Protein AF-A0A8J8DL47-F1 (afdb_monomer_lite)

Sequence (319 aa):
MEIFSRHFPIIGLEGQKKLMKSKVAVVGAGALGSWEVYFLKKVGVGEIIVVDRDFVDYNDLPRTIYDEEDVEKPKVEVLKEKFGVKGYFEDLNPSTVSLLDEADLIIDGTDNIYTRQVINDYCVKNGKPWIYVGVLSTYGNIMPIIPGKTACFRCLMPKLPSKPMPTCAVAGIMSYVPPLAASLAVALAVKILLGEEVKSEMIFFDTKTLDFEKIEIPRRDDCEACVRHNFTFLEKQMRIERMCDGSIQVTPPEKMSVNLDELAKRLEALGKEYLKTSQFIQFEDDYAEILIFKSGRMVVRGAEDEKEAKNFFARYLGG

Secondary structure (DSSP, 8-state):
-GGGTTTHHHHHHHHHHHHTT-EEEEE--SHHHHHHHHHHHHHT-SEEEEEE--BPPGGGGGGSS--GGGTTSBHHHHHHHHH--EEEES--STTTGGGGTT-SEEEE----HHHHHHHHHHHHHHT--EEEEEEEBTEEEEEEE-TTTS--HHHH-SS--SSPPPPHHHH-B-TTHHHHHHHHHHHHHHHHHHT----SEEEEEETTTTEEEEEE-PPPTT-TTTTT---GGGS---EEEE-TTS-EEEE-SS-----HHHHHHHHHHTT--EEE-SSEEEEEETTEEEEEETTS-EEEES--SHHHHHHHHHHHH--

Structure (mmCIF, N/CA/C/O backbone):
data_AF-A0A8J8DL47-F1
#
_entry.id   AF-A0A8J8DL47-F1
#
loop_
_atom_site.group_PDB
_atom_site.id
_atom_site.type_symbol
_atom_site.label_atom_id
_atom_site.label_alt_id
_atom_site.label_comp_id
_atom_site.label_asym_id
_atom_site.label_entity_id
_atom_site.label_seq_id
_atom_site.pdbx_PDB_ins_code
_atom_site.Cartn_x
_atom_site.Cartn_y
_atom_site.Cartn_z
_atom_si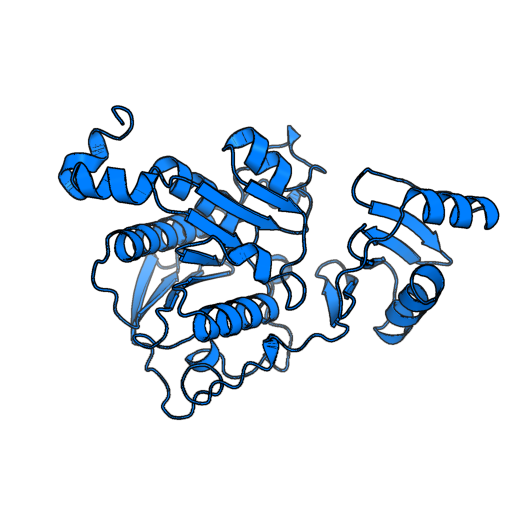te.occupancy
_atom_site.B_iso_or_equiv
_atom_site.auth_seq_id
_atom_site.auth_comp_id
_atom_site.auth_asym_id
_atom_site.auth_atom_id
_atom_site.pdbx_PDB_model_num
ATOM 1 N N . MET A 1 1 ? 7.121 -4.928 25.618 1.00 83.06 1 MET A N 1
ATOM 2 C CA . MET A 1 1 ? 5.895 -4.531 26.347 1.00 83.06 1 MET A CA 1
ATOM 3 C C . MET A 1 1 ? 6.098 -3.218 27.096 1.00 83.06 1 MET A C 1
ATOM 5 O O . MET A 1 1 ? 5.306 -2.314 26.895 1.00 83.06 1 MET A O 1
ATOM 9 N N . GLU A 1 2 ? 7.167 -3.064 27.887 1.00 88.06 2 GLU A N 1
ATOM 10 C CA . GLU A 1 2 ? 7.461 -1.831 28.650 1.00 88.06 2 GLU A CA 1
ATOM 11 C C . GLU A 1 2 ? 7.554 -0.554 27.792 1.00 88.06 2 GLU A C 1
ATOM 13 O O . GLU A 1 2 ? 7.049 0.497 28.190 1.00 88.06 2 GLU A O 1
ATOM 18 N N . ILE A 1 3 ? 8.082 -0.672 26.567 1.00 93.94 3 ILE A N 1
ATOM 19 C CA . ILE A 1 3 ? 8.144 0.422 25.581 1.00 93.94 3 ILE A CA 1
ATOM 20 C C . ILE A 1 3 ? 6.771 1.026 25.228 1.00 93.94 3 ILE A C 1
ATOM 22 O O . ILE A 1 3 ? 6.711 2.157 24.762 1.00 93.94 3 ILE A O 1
ATOM 26 N N . PHE A 1 4 ? 5.672 0.303 25.477 1.00 96.75 4 PHE A N 1
ATOM 27 C CA . PHE A 1 4 ? 4.296 0.742 25.217 1.00 96.75 4 PHE A CA 1
ATOM 28 C C . PHE A 1 4 ? 3.540 1.135 26.493 1.00 96.75 4 PHE A C 1
ATOM 30 O O . PHE A 1 4 ? 2.322 1.287 26.471 1.00 96.75 4 PHE A O 1
ATOM 37 N N . SER A 1 5 ? 4.237 1.325 27.619 1.00 95.81 5 SER A N 1
ATOM 38 C CA . SER A 1 5 ? 3.615 1.662 28.911 1.00 95.81 5 SER A CA 1
ATOM 39 C C . SER A 1 5 ? 2.705 2.894 28.864 1.00 95.81 5 SER A C 1
ATOM 41 O O . SER A 1 5 ? 1.719 2.963 29.596 1.00 95.81 5 SER A O 1
ATOM 43 N N . ARG A 1 6 ? 2.982 3.841 27.960 1.00 96.88 6 ARG A N 1
ATOM 44 C CA . ARG A 1 6 ? 2.160 5.040 27.739 1.00 96.88 6 ARG A CA 1
ATOM 45 C C . ARG A 1 6 ? 0.864 4.782 26.964 1.00 96.88 6 ARG A C 1
ATOM 47 O O . ARG A 1 6 ? -0.025 5.621 27.020 1.00 96.88 6 ARG A O 1
ATOM 54 N N . HIS A 1 7 ? 0.720 3.636 26.300 1.00 96.62 7 HIS A N 1
ATOM 55 C CA . HIS A 1 7 ? -0.520 3.250 25.620 1.00 96.62 7 HIS A CA 1
ATOM 56 C C . HIS A 1 7 ? -1.517 2.580 26.575 1.00 96.62 7 HIS A C 1
ATOM 58 O O . HIS A 1 7 ? -2.724 2.646 26.349 1.00 96.62 7 HIS A O 1
ATOM 64 N N . PHE A 1 8 ? -1.042 1.948 27.657 1.00 95.62 8 PHE A N 1
ATOM 65 C CA . PHE A 1 8 ? -1.893 1.152 28.553 1.00 95.62 8 PHE A CA 1
ATOM 66 C C . PHE A 1 8 ? -3.062 1.926 29.178 1.00 95.62 8 PHE A C 1
ATOM 68 O O . PHE A 1 8 ? -4.137 1.339 29.269 1.00 95.62 8 PHE A O 1
ATOM 75 N N . PRO A 1 9 ? -2.934 3.212 29.564 1.00 97.56 9 PRO A N 1
ATOM 76 C CA . PRO A 1 9 ? -4.082 3.975 30.058 1.00 97.56 9 PRO A CA 1
ATOM 77 C C . PRO A 1 9 ? -5.192 4.190 29.018 1.00 97.56 9 PRO A C 1
ATOM 79 O O . PRO A 1 9 ? -6.306 4.528 29.397 1.00 97.56 9 PRO A O 1
ATOM 82 N N . ILE A 1 10 ? -4.888 4.022 27.726 1.00 96.50 10 ILE A N 1
ATOM 83 C CA . ILE A 1 10 ? -5.801 4.293 26.609 1.00 96.50 10 ILE A CA 1
ATOM 84 C C . ILE A 1 10 ? -6.439 2.989 26.117 1.00 96.50 10 ILE A C 1
ATOM 86 O O . ILE A 1 10 ? -7.658 2.883 26.063 1.00 96.50 10 ILE A O 1
ATOM 90 N N . ILE A 1 11 ? -5.617 1.988 25.784 1.00 96.62 11 ILE A N 1
ATOM 91 C CA . ILE A 1 11 ? -6.073 0.731 25.155 1.00 96.62 11 ILE A CA 1
ATOM 92 C C . ILE A 1 11 ? -5.983 -0.488 26.085 1.00 96.62 11 ILE A C 1
ATOM 94 O O . ILE A 1 11 ? -6.328 -1.605 25.702 1.00 96.62 11 ILE A O 1
ATOM 98 N N . GLY A 1 12 ? -5.496 -0.300 27.313 1.00 96.94 12 GLY A N 1
ATOM 99 C CA . GLY A 1 12 ? -5.243 -1.385 28.255 1.00 96.94 12 GLY A CA 1
ATOM 100 C C . GLY A 1 12 ? -4.063 -2.279 27.860 1.00 96.94 12 GLY A C 1
ATOM 101 O O . GLY A 1 12 ? -3.552 -2.260 26.737 1.00 96.94 12 GLY A O 1
ATOM 102 N N . LEU A 1 13 ? -3.630 -3.117 28.804 1.00 97.00 13 LEU A N 1
ATOM 103 C CA . LEU A 1 13 ? -2.590 -4.118 28.546 1.00 97.00 13 LEU A CA 1
ATOM 104 C C . LEU A 1 13 ? -3.051 -5.155 27.508 1.00 97.00 13 LEU A C 1
ATOM 106 O O . LEU A 1 13 ? -2.279 -5.543 26.633 1.00 97.00 13 LEU A O 1
ATOM 110 N N . GLU A 1 14 ? -4.309 -5.593 27.594 1.00 97.44 14 GLU A N 1
ATOM 111 C CA . GLU A 1 14 ? -4.870 -6.577 26.663 1.00 97.44 14 GLU A CA 1
ATOM 112 C C . GLU A 1 14 ? -5.027 -6.012 25.248 1.00 97.44 14 GLU A C 1
ATOM 114 O O . GLU A 1 14 ? -4.726 -6.718 24.285 1.00 97.44 14 GLU A O 1
ATOM 119 N N . GLY A 1 15 ? -5.390 -4.731 25.099 1.00 98.06 15 GLY A N 1
ATOM 120 C CA . GLY A 1 15 ? -5.421 -4.084 23.788 1.00 98.06 15 GLY A CA 1
ATOM 121 C C . GLY A 1 15 ? -4.036 -4.029 23.151 1.00 98.06 15 GLY A C 1
ATOM 122 O O . GLY A 1 15 ? -3.874 -4.439 22.003 1.00 98.06 15 GLY A O 1
ATOM 123 N N . GLN A 1 16 ? -3.001 -3.652 23.910 1.00 98.38 16 GLN A N 1
ATOM 124 C CA . GLN A 1 16 ? -1.632 -3.672 23.385 1.00 98.38 16 GLN A CA 1
ATOM 125 C C . GLN A 1 16 ? -1.173 -5.090 23.006 1.00 98.38 16 GLN A C 1
ATOM 127 O O . GLN A 1 16 ? -0.544 -5.272 21.962 1.00 98.38 16 GLN A O 1
ATOM 132 N N . LYS A 1 17 ? -1.500 -6.111 23.813 1.00 98.12 17 LYS A N 1
ATOM 133 C CA . LYS A 1 17 ? -1.218 -7.516 23.468 1.00 98.12 17 LYS A CA 1
ATOM 134 C C . LYS A 1 17 ? -1.933 -7.946 22.189 1.00 98.12 17 LYS A C 1
ATOM 136 O O . LYS A 1 17 ? -1.363 -8.731 21.435 1.00 98.12 17 LYS A O 1
ATOM 141 N N . LYS A 1 18 ? -3.157 -7.464 21.953 1.00 98.50 18 LYS A N 1
ATOM 142 C CA . LYS A 1 18 ? -3.910 -7.737 20.725 1.00 98.50 18 LYS A CA 1
ATOM 143 C C . LYS A 1 18 ? -3.201 -7.133 19.514 1.00 98.50 18 LYS A C 1
ATOM 145 O O . LYS A 1 18 ? -2.909 -7.879 18.590 1.00 98.50 18 LYS A O 1
ATOM 150 N N . LEU A 1 19 ? -2.812 -5.854 19.576 1.00 98.50 19 LEU A N 1
ATOM 151 C CA . LEU A 1 19 ? -2.049 -5.193 18.505 1.00 98.50 19 LEU A CA 1
ATOM 152 C C . LEU A 1 19 ? -0.742 -5.932 18.187 1.00 98.50 19 LEU A C 1
ATOM 154 O O . LEU A 1 19 ? -0.450 -6.203 17.026 1.00 98.50 19 LEU A O 1
ATOM 158 N N . MET A 1 20 ? 0.002 -6.346 19.216 1.00 98.31 20 MET A N 1
ATOM 159 C CA . MET A 1 20 ? 1.255 -7.095 19.051 1.00 98.31 20 MET A CA 1
ATOM 160 C C . MET A 1 20 ? 1.081 -8.492 18.441 1.00 98.31 20 MET A C 1
ATOM 162 O O . MET A 1 20 ? 2.072 -9.106 18.055 1.00 98.31 20 MET A O 1
ATOM 166 N N . LYS A 1 21 ? -0.146 -9.019 18.382 1.00 98.50 21 LYS A N 1
ATOM 167 C CA . LYS A 1 21 ? -0.473 -10.279 17.700 1.00 98.50 21 LYS A CA 1
ATOM 168 C C . LYS A 1 21 ? -1.067 -10.062 16.309 1.00 98.50 21 LYS A C 1
ATOM 170 O O . LYS A 1 21 ? -1.172 -11.028 15.563 1.00 98.50 21 LYS A O 1
ATOM 175 N N . SER A 1 22 ? -1.467 -8.835 15.984 1.00 98.69 22 SER A N 1
ATOM 176 C CA . SER A 1 22 ? -2.092 -8.504 14.710 1.00 98.69 22 SER A CA 1
ATOM 177 C C . SER A 1 22 ? -1.079 -8.416 13.572 1.00 98.69 22 SER A C 1
ATOM 179 O O . SER A 1 22 ? 0.071 -8.007 13.768 1.00 98.69 22 SER A O 1
ATOM 181 N N . LYS A 1 23 ? -1.553 -8.749 12.373 1.00 98.88 23 LYS A N 1
ATOM 182 C CA . LYS A 1 23 ? -0.843 -8.629 11.102 1.00 98.88 23 LYS A CA 1
ATOM 183 C C . LYS A 1 23 ? -1.523 -7.573 10.234 1.00 98.88 23 LYS A C 1
ATOM 185 O O . LYS A 1 23 ? -2.708 -7.699 9.932 1.00 98.88 23 LYS A O 1
ATOM 190 N N . VAL A 1 24 ? -0.796 -6.542 9.815 1.00 98.94 24 VAL A N 1
ATOM 191 C CA . VAL A 1 24 ? -1.338 -5.476 8.955 1.00 98.94 24 VAL A CA 1
ATOM 192 C C . VAL A 1 24 ? -0.569 -5.433 7.646 1.00 98.94 24 VAL A C 1
ATOM 194 O O . VAL A 1 24 ? 0.658 -5.374 7.661 1.00 98.94 24 VAL A O 1
ATOM 197 N N . ALA A 1 25 ? -1.275 -5.449 6.517 1.00 98.94 25 ALA A N 1
ATOM 198 C CA . ALA A 1 25 ? -0.662 -5.211 5.217 1.00 98.94 25 ALA A CA 1
ATOM 199 C C . ALA A 1 25 ? -0.800 -3.744 4.808 1.00 98.94 25 ALA A C 1
ATOM 201 O O . ALA A 1 25 ? -1.878 -3.172 4.915 1.00 98.94 25 ALA A O 1
ATOM 202 N N . VAL A 1 26 ? 0.281 -3.166 4.299 1.00 98.88 26 VAL A N 1
ATOM 203 C CA . VAL A 1 26 ? 0.337 -1.840 3.687 1.00 98.88 26 VAL A CA 1
ATOM 204 C C . VAL A 1 26 ? 0.649 -2.031 2.204 1.00 98.88 26 VAL A C 1
ATOM 206 O O . VAL A 1 26 ? 1.653 -2.655 1.848 1.00 98.88 26 VAL A O 1
ATOM 209 N N . VAL A 1 27 ? -0.239 -1.550 1.335 1.00 98.75 27 VAL A N 1
ATOM 210 C CA . VAL A 1 27 ? -0.084 -1.674 -0.121 1.00 98.75 27 VAL A CA 1
ATOM 211 C C . VAL A 1 27 ? 0.383 -0.346 -0.687 1.00 98.75 27 VAL A C 1
ATOM 213 O O . VAL A 1 27 ? -0.392 0.599 -0.733 1.00 98.75 27 VAL A O 1
ATOM 216 N N . GLY A 1 28 ? 1.616 -0.297 -1.171 1.00 98.06 28 GLY A N 1
ATOM 217 C CA . GLY A 1 28 ? 2.316 0.931 -1.519 1.00 98.06 28 GLY A CA 1
ATOM 218 C C . GLY A 1 28 ? 3.195 1.407 -0.363 1.00 98.06 28 GLY A C 1
ATOM 219 O O . GLY A 1 28 ? 2.800 1.371 0.794 1.00 98.06 28 GLY A O 1
ATOM 220 N N . ALA A 1 29 ? 4.402 1.852 -0.678 1.00 97.69 29 ALA A N 1
ATOM 221 C CA . ALA A 1 29 ? 5.438 2.313 0.242 1.00 97.69 29 ALA A CA 1
ATOM 222 C C . ALA A 1 29 ? 5.936 3.718 -0.140 1.00 97.69 29 ALA A C 1
ATOM 224 O O . ALA A 1 29 ? 7.027 4.132 0.233 1.00 97.69 29 ALA A O 1
ATOM 225 N N . GLY A 1 30 ? 5.137 4.470 -0.900 1.00 95.38 30 GLY A N 1
ATOM 226 C CA . GLY A 1 30 ? 5.392 5.878 -1.184 1.00 95.38 30 GLY A CA 1
ATOM 227 C C . GLY A 1 30 ? 5.106 6.781 0.021 1.00 95.38 30 GLY A C 1
ATOM 228 O O . GLY A 1 30 ? 5.177 6.373 1.181 1.00 95.38 30 GLY A O 1
ATOM 229 N N . ALA A 1 31 ? 4.738 8.033 -0.260 1.00 95.31 31 ALA A N 1
ATOM 230 C CA . ALA A 1 31 ? 4.492 9.046 0.767 1.00 95.31 31 ALA A CA 1
ATOM 231 C C . ALA A 1 31 ? 3.533 8.574 1.875 1.00 95.31 31 ALA A C 1
ATOM 233 O O . ALA A 1 31 ? 3.865 8.705 3.044 1.00 95.31 31 ALA A O 1
ATOM 234 N N . LEU A 1 32 ? 2.390 7.968 1.536 1.00 96.56 32 LEU A N 1
ATOM 235 C CA . LEU A 1 32 ? 1.457 7.431 2.535 1.00 96.56 32 LEU A CA 1
ATOM 236 C C . LEU A 1 32 ? 2.016 6.198 3.250 1.00 96.56 32 LEU A C 1
ATOM 238 O O . LEU A 1 32 ? 2.263 6.238 4.455 1.00 96.56 32 LEU A O 1
ATOM 242 N N . GLY A 1 33 ? 2.257 5.125 2.496 1.00 98.19 33 GLY A N 1
ATOM 243 C CA . GLY A 1 33 ? 2.584 3.821 3.068 1.00 98.19 33 GLY A CA 1
ATOM 244 C C . GLY A 1 33 ? 3.837 3.812 3.942 1.00 98.19 33 GLY A C 1
ATOM 245 O O . GLY A 1 33 ? 3.877 3.137 4.968 1.00 98.19 33 GLY A O 1
ATOM 246 N N . SER A 1 34 ? 4.845 4.620 3.601 1.00 98.38 34 SER A N 1
ATOM 247 C CA . SER A 1 34 ? 6.067 4.744 4.403 1.00 98.38 34 SER A CA 1
ATOM 248 C C . SER A 1 34 ? 5.784 5.296 5.818 1.00 98.38 34 SER A C 1
ATOM 250 O O . SER A 1 34 ? 6.301 4.774 6.812 1.00 98.38 34 SER A O 1
ATOM 252 N N . TRP A 1 35 ? 4.873 6.272 5.938 1.00 98.69 35 TRP A N 1
ATOM 253 C CA . TRP A 1 35 ? 4.422 6.823 7.220 1.00 98.69 35 TRP A CA 1
ATOM 254 C C . TRP A 1 35 ? 3.450 5.889 7.947 1.00 98.69 35 TRP A C 1
ATOM 256 O O . TRP A 1 35 ? 3.498 5.789 9.173 1.00 98.69 35 TRP A O 1
ATOM 266 N N . GLU A 1 36 ? 2.603 5.158 7.223 1.00 98.88 36 GLU A N 1
ATOM 267 C CA . GLU A 1 36 ? 1.729 4.133 7.809 1.00 98.88 36 GLU A CA 1
ATOM 268 C C . GLU A 1 36 ? 2.551 3.032 8.477 1.00 98.88 36 GLU A C 1
ATOM 270 O O . GLU A 1 36 ? 2.313 2.711 9.640 1.00 98.88 36 GLU A O 1
ATOM 275 N N . VAL A 1 37 ? 3.581 2.519 7.799 1.00 98.88 37 VAL A N 1
ATOM 276 C CA . VAL A 1 37 ? 4.522 1.538 8.361 1.00 98.88 37 VAL A CA 1
ATOM 277 C C . VAL A 1 37 ? 5.193 2.082 9.619 1.00 98.88 37 VAL A C 1
ATOM 279 O O . VAL A 1 37 ? 5.234 1.389 10.641 1.00 98.88 37 VAL A O 1
ATOM 282 N N . TYR A 1 38 ? 5.667 3.332 9.578 1.00 98.75 38 TYR A N 1
ATOM 283 C CA . TYR A 1 38 ? 6.239 3.994 10.747 1.00 98.75 38 TYR A CA 1
ATOM 284 C C . TYR A 1 38 ? 5.253 3.993 11.925 1.00 98.75 38 TYR A C 1
ATOM 286 O O . TYR A 1 38 ? 5.582 3.498 13.008 1.00 98.75 38 TYR A O 1
ATOM 294 N N . PHE A 1 39 ? 4.028 4.489 11.734 1.00 98.81 39 PHE A N 1
ATOM 295 C CA . PHE A 1 39 ? 3.040 4.594 12.810 1.00 98.81 39 PHE A CA 1
ATOM 296 C C . PHE A 1 39 ? 2.546 3.228 13.307 1.00 98.81 39 PHE A C 1
ATOM 298 O O . PHE A 1 39 ? 2.433 3.038 14.520 1.00 98.81 39 PHE A O 1
ATOM 305 N N . LEU A 1 40 ? 2.335 2.249 12.420 1.00 98.88 40 LEU A N 1
ATOM 306 C CA . LEU A 1 40 ? 1.995 0.869 12.793 1.00 98.88 40 LEU A CA 1
ATOM 307 C C . LEU A 1 40 ? 3.086 0.252 13.676 1.00 98.88 40 LEU A C 1
ATOM 309 O O . LEU A 1 40 ? 2.790 -0.385 14.692 1.00 98.88 40 LEU A O 1
ATOM 313 N N . LYS A 1 41 ? 4.362 0.494 13.346 1.00 98.31 41 LYS A N 1
ATOM 314 C CA . LYS A 1 41 ? 5.478 0.040 14.178 1.00 98.31 41 LYS A CA 1
ATOM 315 C C . LYS A 1 41 ? 5.470 0.728 15.542 1.00 98.31 41 LYS A C 1
ATOM 317 O O . LYS A 1 41 ? 5.668 0.060 16.557 1.00 98.31 41 LYS A O 1
ATOM 322 N N . LYS A 1 42 ? 5.229 2.044 15.585 1.00 97.94 42 LYS A N 1
ATOM 323 C CA . LYS A 1 42 ? 5.194 2.819 16.839 1.00 97.94 42 LYS A CA 1
ATOM 324 C C . LYS A 1 42 ? 4.023 2.446 17.743 1.00 97.94 42 LYS A C 1
ATOM 326 O O . LYS A 1 42 ? 4.203 2.454 18.957 1.00 97.94 42 LYS A O 1
ATOM 331 N N . VAL A 1 43 ? 2.872 2.060 17.190 1.00 97.88 43 VAL A N 1
ATOM 332 C CA . VAL A 1 43 ? 1.723 1.597 17.989 1.00 97.88 43 VAL A CA 1
ATOM 333 C C . VAL A 1 43 ? 1.843 0.129 18.425 1.00 97.88 43 VAL A C 1
ATOM 335 O O . VAL A 1 43 ? 1.085 -0.338 19.274 1.00 97.88 43 VAL A O 1
ATOM 338 N N . GLY A 1 44 ? 2.841 -0.591 17.907 1.00 98.06 44 GLY A N 1
ATOM 339 C CA . GLY A 1 44 ? 3.183 -1.942 18.342 1.00 98.06 44 GLY A CA 1
ATOM 340 C C . GLY A 1 44 ? 2.392 -3.043 17.648 1.00 98.06 44 GLY A C 1
ATOM 341 O O . GLY A 1 44 ? 2.072 -4.039 18.294 1.00 98.06 44 GLY A O 1
ATOM 342 N N . VAL A 1 45 ? 2.084 -2.873 16.358 1.00 98.69 45 VAL A N 1
ATOM 343 C CA . VAL A 1 45 ? 1.586 -3.969 15.512 1.00 98.69 45 VAL A CA 1
ATOM 344 C C . VAL A 1 45 ? 2.639 -5.077 15.414 1.00 98.69 45 VAL A C 1
ATOM 346 O O . VAL A 1 45 ? 3.833 -4.793 15.298 1.00 98.69 45 VAL A O 1
ATOM 349 N N . GLY A 1 46 ? 2.195 -6.333 15.501 1.00 98.38 46 GLY A N 1
ATOM 350 C CA . GLY A 1 46 ? 3.062 -7.512 15.555 1.00 98.38 46 GLY A CA 1
ATOM 351 C C . GLY A 1 46 ? 3.847 -7.758 14.271 1.00 98.38 46 GLY A C 1
ATOM 352 O O . GLY A 1 46 ? 5.077 -7.802 14.294 1.00 98.38 46 GLY A O 1
ATOM 353 N N . GLU A 1 47 ? 3.136 -7.893 13.154 1.00 98.75 47 GLU A N 1
ATOM 354 C CA . GLU A 1 47 ? 3.727 -8.091 11.830 1.00 98.75 47 GLU A CA 1
ATOM 355 C C . GLU A 1 47 ? 3.163 -7.066 10.849 1.00 98.75 47 GLU A C 1
ATOM 357 O O . GLU A 1 47 ? 1.955 -6.835 10.790 1.00 98.75 47 GLU A O 1
ATOM 362 N N . ILE A 1 48 ? 4.051 -6.450 10.074 1.00 98.88 48 ILE A N 1
ATOM 363 C CA . ILE A 1 48 ? 3.682 -5.514 9.016 1.00 98.88 48 ILE A CA 1
ATOM 364 C C . ILE A 1 48 ? 4.142 -6.127 7.700 1.00 98.88 48 ILE A C 1
ATOM 366 O O . ILE A 1 48 ? 5.320 -6.458 7.550 1.00 98.88 48 ILE A O 1
ATOM 370 N N . ILE A 1 49 ? 3.210 -6.297 6.772 1.00 98.88 49 ILE A N 1
ATOM 371 C CA . ILE A 1 49 ? 3.459 -6.774 5.414 1.00 98.88 49 ILE A CA 1
ATOM 372 C C . ILE A 1 49 ? 3.461 -5.550 4.505 1.00 98.88 49 ILE A C 1
ATOM 374 O O . ILE A 1 49 ? 2.542 -4.744 4.583 1.00 98.88 49 ILE A O 1
ATOM 378 N N . VAL A 1 50 ? 4.467 -5.396 3.651 1.00 98.81 50 VAL A N 1
ATOM 379 C CA . VAL A 1 50 ? 4.541 -4.268 2.714 1.00 98.81 50 VAL A CA 1
ATOM 380 C C . VAL A 1 50 ? 4.669 -4.802 1.301 1.00 98.81 50 VAL A C 1
ATOM 382 O O . VAL A 1 50 ? 5.562 -5.602 1.030 1.00 98.81 50 VAL A O 1
ATOM 385 N N . VAL A 1 51 ? 3.789 -4.359 0.406 1.00 98.62 51 VAL A N 1
ATOM 386 C CA . VAL A 1 51 ? 3.848 -4.686 -1.024 1.00 98.62 51 VAL A CA 1
ATOM 387 C C . VAL A 1 51 ? 4.063 -3.394 -1.793 1.00 98.62 51 VAL A C 1
ATOM 389 O O . VAL A 1 51 ? 3.193 -2.529 -1.778 1.00 98.62 51 VAL A O 1
ATOM 392 N N . ASP A 1 52 ? 5.212 -3.251 -2.443 1.00 98.12 52 ASP A N 1
ATOM 393 C CA . ASP A 1 52 ? 5.514 -2.098 -3.291 1.00 98.12 52 ASP A CA 1
ATOM 394 C C . ASP A 1 52 ? 6.483 -2.505 -4.405 1.00 98.12 52 ASP A C 1
ATOM 396 O O . ASP A 1 52 ? 7.291 -3.420 -4.241 1.00 98.12 52 ASP A O 1
ATOM 400 N N . ARG A 1 53 ? 6.378 -1.840 -5.555 1.00 94.06 53 ARG A N 1
ATOM 401 C CA . ARG A 1 53 ? 7.076 -2.196 -6.797 1.00 94.06 53 ARG A CA 1
ATOM 402 C C . ARG A 1 53 ? 8.160 -1.197 -7.199 1.00 94.06 53 ARG A C 1
ATOM 404 O O . ARG A 1 53 ? 8.780 -1.384 -8.250 1.00 94.06 53 ARG A O 1
ATOM 411 N N . ASP A 1 54 ? 8.347 -0.143 -6.415 1.00 94.19 54 ASP A N 1
ATOM 412 C CA . ASP A 1 54 ? 9.161 1.009 -6.764 1.00 94.19 54 ASP A CA 1
ATOM 413 C C . ASP A 1 54 ? 10.460 1.056 -5.949 1.00 94.19 54 ASP A C 1
ATOM 415 O O . ASP A 1 54 ? 10.604 0.510 -4.847 1.00 94.19 54 ASP A O 1
ATOM 419 N N . PHE A 1 55 ? 11.433 1.743 -6.532 1.00 95.19 55 PHE A N 1
ATOM 420 C CA . PHE A 1 55 ? 12.653 2.157 -5.857 1.00 95.19 55 PHE A CA 1
ATOM 421 C C . PHE A 1 55 ? 12.428 3.526 -5.210 1.00 95.19 55 PHE A C 1
ATOM 423 O O . PHE A 1 55 ? 11.484 4.240 -5.559 1.00 95.19 55 PHE A O 1
ATOM 430 N N . VAL A 1 56 ? 13.268 3.880 -4.243 1.00 96.88 56 VAL A N 1
ATOM 431 C CA . VAL A 1 56 ? 13.288 5.229 -3.674 1.00 96.88 56 VAL A CA 1
ATOM 432 C C . VAL A 1 56 ? 13.831 6.194 -4.727 1.00 96.88 56 VAL A C 1
ATOM 434 O O . VAL A 1 56 ? 14.949 6.020 -5.212 1.00 96.88 56 VAL A O 1
ATOM 437 N N . ASP A 1 57 ? 13.039 7.209 -5.066 1.00 94.00 57 ASP A N 1
ATOM 438 C CA . ASP A 1 57 ? 13.446 8.307 -5.944 1.00 94.00 57 ASP A CA 1
ATOM 439 C C . ASP A 1 57 ? 13.851 9.536 -5.116 1.00 94.00 57 ASP A C 1
ATOM 441 O O . ASP A 1 57 ? 13.327 9.764 -4.024 1.00 94.00 57 ASP A O 1
ATOM 445 N N . TYR A 1 58 ? 14.739 10.381 -5.641 1.00 93.62 58 TYR A N 1
ATOM 446 C CA . TYR A 1 58 ? 15.134 11.623 -4.966 1.00 93.62 58 TYR A CA 1
ATOM 447 C C . TYR A 1 58 ? 13.927 12.535 -4.655 1.00 93.62 58 TYR A C 1
ATOM 449 O O . TYR A 1 58 ? 13.866 13.183 -3.610 1.00 93.62 58 TYR A O 1
ATOM 457 N N . ASN A 1 59 ? 12.908 12.541 -5.519 1.00 90.88 59 ASN A N 1
ATOM 458 C CA . ASN A 1 59 ? 11.682 13.318 -5.325 1.00 90.88 59 ASN A CA 1
ATOM 459 C C . ASN A 1 59 ? 10.733 12.721 -4.265 1.00 90.88 59 ASN A C 1
ATOM 461 O O . ASN A 1 59 ? 9.721 13.338 -3.913 1.00 90.88 59 ASN A O 1
ATOM 465 N N . ASP A 1 60 ? 11.029 11.529 -3.739 1.00 93.44 60 ASP A N 1
ATOM 466 C CA . ASP A 1 60 ? 10.288 10.939 -2.625 1.00 93.44 60 ASP A CA 1
ATOM 467 C C . ASP A 1 60 ? 10.725 11.507 -1.270 1.00 93.44 60 ASP A C 1
ATOM 469 O O . ASP A 1 60 ? 9.899 11.583 -0.352 1.00 93.44 60 ASP A O 1
ATOM 473 N N . LEU A 1 61 ? 11.983 11.944 -1.145 1.00 95.88 61 LEU A N 1
ATOM 474 C CA . LEU A 1 61 ? 12.597 12.356 0.125 1.00 95.88 61 LEU A CA 1
ATOM 475 C C . LEU A 1 61 ? 11.780 13.406 0.896 1.00 95.88 61 LEU A C 1
ATOM 477 O O . LEU A 1 61 ? 11.545 13.214 2.087 1.00 95.88 61 LEU A O 1
ATOM 481 N N . PRO A 1 62 ? 11.234 14.472 0.271 1.00 95.19 62 PRO A N 1
ATOM 482 C CA . PRO A 1 62 ? 10.540 15.512 1.030 1.00 95.19 62 PRO A CA 1
ATOM 483 C C . PRO A 1 62 ? 9.238 15.052 1.695 1.00 95.19 62 PRO A C 1
ATOM 485 O O . PRO A 1 62 ? 8.682 15.794 2.500 1.00 95.19 62 PRO A O 1
ATOM 488 N N . ARG A 1 63 ? 8.685 13.897 1.312 1.00 93.81 63 ARG A N 1
ATOM 489 C CA . ARG A 1 63 ? 7.309 13.474 1.640 1.00 93.81 63 ARG A CA 1
ATOM 490 C C . ARG A 1 63 ? 7.211 12.042 2.170 1.00 93.81 63 ARG A C 1
ATOM 492 O O . ARG A 1 63 ? 6.106 11.560 2.412 1.00 93.81 63 ARG A O 1
ATOM 499 N N . THR A 1 64 ? 8.341 11.367 2.332 1.00 97.00 64 THR A N 1
ATOM 500 C CA . THR A 1 64 ? 8.449 9.999 2.853 1.00 97.00 64 THR A CA 1
ATOM 501 C C . THR A 1 64 ? 9.326 9.990 4.101 1.00 97.00 64 THR A C 1
ATOM 503 O O . THR A 1 64 ? 9.754 11.037 4.579 1.00 97.00 64 THR A O 1
ATOM 506 N N . ILE A 1 65 ? 9.563 8.803 4.647 1.00 97.50 65 ILE A N 1
ATOM 507 C CA . ILE A 1 65 ? 10.523 8.578 5.735 1.00 97.50 65 ILE A CA 1
ATOM 508 C C . ILE A 1 65 ? 11.906 8.118 5.237 1.00 97.50 65 ILE A C 1
ATOM 510 O O . ILE A 1 65 ? 12.701 7.616 6.031 1.00 97.50 65 ILE A O 1
ATOM 514 N N . TYR A 1 66 ? 12.142 8.181 3.925 1.00 98.06 66 TYR A N 1
ATOM 515 C CA . TYR A 1 66 ? 13.405 7.787 3.309 1.00 98.06 66 TYR A CA 1
ATOM 516 C C . TYR A 1 66 ? 14.427 8.918 3.391 1.00 98.06 66 TYR A C 1
ATOM 518 O O . TYR A 1 66 ? 14.061 10.093 3.370 1.00 98.06 66 TYR A O 1
ATOM 526 N N . ASP A 1 67 ? 15.699 8.541 3.445 1.00 97.12 67 ASP A N 1
ATOM 527 C CA . ASP A 1 67 ? 16.837 9.455 3.499 1.00 97.12 67 ASP A CA 1
ATOM 528 C C . ASP A 1 67 ? 17.653 9.380 2.194 1.00 97.12 67 ASP A C 1
ATOM 530 O O . ASP A 1 67 ? 17.459 8.482 1.375 1.00 97.12 67 ASP A O 1
ATOM 534 N N . GLU A 1 68 ? 18.590 10.311 1.980 1.00 97.31 68 GLU A N 1
ATOM 535 C CA . GLU A 1 68 ? 19.411 10.358 0.752 1.00 97.31 68 GLU A CA 1
ATOM 536 C C . GLU A 1 68 ? 20.166 9.044 0.479 1.00 97.31 68 GLU A C 1
ATOM 538 O O . GLU A 1 68 ? 20.325 8.640 -0.670 1.00 97.31 68 GLU A O 1
ATOM 543 N N . GLU A 1 69 ? 20.583 8.335 1.531 1.00 97.38 69 GLU A N 1
ATOM 544 C CA . GLU A 1 69 ? 21.268 7.038 1.438 1.00 97.38 69 GLU A CA 1
ATOM 545 C C . GLU A 1 69 ? 20.370 5.879 0.973 1.00 97.38 69 GLU A C 1
ATOM 547 O O . GLU A 1 69 ? 20.865 4.782 0.691 1.00 97.38 69 GLU A O 1
ATOM 552 N N . ASP A 1 70 ? 19.054 6.091 0.924 1.00 97.81 70 ASP A N 1
ATOM 553 C CA . ASP A 1 70 ? 18.073 5.094 0.505 1.00 97.81 70 ASP A CA 1
ATOM 554 C C . ASP A 1 70 ? 17.758 5.162 -0.994 1.00 97.81 70 ASP A C 1
ATOM 556 O O . ASP A 1 70 ? 17.165 4.224 -1.527 1.00 97.81 70 ASP A O 1
ATOM 560 N N . VAL A 1 71 ? 18.146 6.248 -1.672 1.00 97.25 71 VAL A N 1
ATOM 561 C CA . VAL A 1 71 ? 17.883 6.477 -3.100 1.00 97.25 71 VAL A CA 1
ATOM 562 C C . VAL A 1 71 ? 18.391 5.296 -3.941 1.00 97.25 71 VAL A C 1
ATOM 564 O O . VAL A 1 71 ? 19.416 4.693 -3.632 1.00 97.25 71 VAL A O 1
ATOM 567 N N . GLU A 1 72 ? 17.623 4.927 -4.973 1.00 94.25 72 GLU A N 1
ATOM 568 C CA . GLU A 1 72 ? 17.837 3.761 -5.854 1.00 94.25 72 GLU A CA 1
ATOM 569 C C . GLU A 1 72 ? 17.687 2.378 -5.193 1.00 94.25 72 GLU A C 1
ATOM 571 O O . GLU A 1 72 ? 17.773 1.355 -5.879 1.00 94.25 72 GLU A O 1
ATOM 576 N N . LYS A 1 73 ? 17.388 2.288 -3.890 1.00 95.69 73 LYS A N 1
ATOM 577 C CA . LYS A 1 73 ? 17.070 1.005 -3.241 1.00 95.69 73 LYS A CA 1
ATOM 578 C C . LYS A 1 73 ? 15.577 0.677 -3.360 1.00 95.69 73 LYS A C 1
ATOM 580 O O . LYS A 1 73 ? 14.745 1.587 -3.356 1.00 95.69 73 LYS A O 1
ATOM 585 N N . PRO A 1 74 ? 15.188 -0.612 -3.433 1.00 96.62 74 PRO A N 1
ATOM 586 C CA . PRO A 1 74 ? 13.782 -0.999 -3.354 1.00 96.62 74 PRO A CA 1
ATOM 587 C C . PRO A 1 74 ? 13.145 -0.482 -2.062 1.00 96.62 74 PRO A C 1
ATOM 589 O O . PRO A 1 74 ? 13.634 -0.779 -0.968 1.00 96.62 74 PRO A O 1
ATOM 592 N N . LYS A 1 75 ? 12.013 0.221 -2.172 1.00 98.25 75 LYS A N 1
ATOM 593 C CA . LYS A 1 75 ? 11.300 0.806 -1.022 1.00 98.25 75 LYS A CA 1
ATOM 594 C C . LYS A 1 75 ? 11.012 -0.212 0.077 1.00 98.25 75 LYS A C 1
ATOM 596 O O . LYS A 1 75 ? 11.161 0.080 1.264 1.00 98.25 75 LYS A O 1
ATOM 601 N N . VAL A 1 76 ? 10.632 -1.427 -0.317 1.00 97.94 76 VAL A N 1
ATOM 602 C CA . VAL A 1 76 ? 10.331 -2.519 0.618 1.00 97.94 76 VAL A CA 1
ATOM 603 C C . VAL A 1 76 ? 11.558 -3.036 1.367 1.00 97.94 76 VAL A C 1
ATOM 605 O O . VAL A 1 76 ? 11.425 -3.413 2.530 1.00 97.94 76 VAL A O 1
ATOM 608 N N . GLU A 1 77 ? 12.742 -3.039 0.747 1.00 97.56 77 GLU A N 1
ATOM 609 C CA . GLU A 1 77 ? 13.968 -3.494 1.412 1.00 97.56 77 GLU A CA 1
ATOM 610 C C . GLU A 1 77 ? 14.444 -2.444 2.418 1.00 97.56 77 GLU A C 1
ATOM 612 O O . GLU A 1 77 ? 14.759 -2.796 3.552 1.00 97.56 77 GLU A O 1
ATOM 617 N N . VAL A 1 78 ? 14.350 -1.155 2.076 1.00 98.31 78 VAL A N 1
ATOM 618 C CA . VAL A 1 78 ? 14.635 -0.063 3.021 1.00 98.31 78 VAL A CA 1
ATOM 619 C C . VAL A 1 78 ? 13.726 -0.152 4.252 1.00 98.31 78 VAL A C 1
ATOM 621 O O . VAL A 1 78 ? 14.189 -0.096 5.390 1.00 98.31 78 VAL A O 1
ATOM 624 N N . LEU A 1 79 ? 12.418 -0.360 4.063 1.00 98.44 79 LEU A N 1
ATOM 625 C CA . LEU A 1 79 ? 11.486 -0.505 5.189 1.00 98.44 79 LEU A CA 1
ATOM 626 C C . LEU A 1 79 ? 11.746 -1.769 6.018 1.00 98.44 79 LEU A C 1
ATOM 628 O O . LEU A 1 79 ? 11.544 -1.769 7.236 1.00 98.44 79 LEU A O 1
ATOM 632 N N . LYS A 1 80 ? 12.194 -2.850 5.379 1.00 98.00 80 LYS A N 1
ATOM 633 C CA . LYS A 1 80 ? 12.587 -4.088 6.056 1.00 98.00 80 LYS A CA 1
ATOM 634 C C . LYS A 1 80 ? 13.822 -3.875 6.923 1.00 98.00 80 LYS A C 1
ATOM 636 O O . LYS A 1 80 ? 13.810 -4.312 8.070 1.00 98.00 80 LYS A O 1
ATOM 641 N N . GLU A 1 81 ? 14.820 -3.149 6.434 1.00 97.62 81 GLU A N 1
ATOM 642 C CA . GLU A 1 81 ? 16.006 -2.772 7.208 1.00 97.62 81 GLU A CA 1
ATOM 643 C C . GLU A 1 81 ? 15.652 -1.833 8.374 1.00 97.62 81 GLU A C 1
ATOM 645 O O . GLU A 1 81 ? 16.031 -2.103 9.515 1.00 97.62 81 GLU A O 1
ATOM 650 N N . LYS A 1 82 ? 14.859 -0.778 8.130 1.00 97.56 82 LYS A N 1
ATOM 651 C CA . LYS A 1 82 ? 14.530 0.234 9.152 1.00 97.56 82 LYS A CA 1
ATOM 652 C C . LYS A 1 82 ? 13.527 -0.248 10.212 1.00 97.56 82 LYS A C 1
ATOM 654 O O . LYS A 1 82 ? 13.635 0.139 11.377 1.00 97.56 82 LYS A O 1
ATOM 659 N N . PHE A 1 83 ? 12.541 -1.076 9.847 1.00 97.75 83 PHE A N 1
ATOM 660 C CA . PHE A 1 83 ? 11.422 -1.440 10.741 1.00 97.75 83 PHE A CA 1
ATOM 661 C C . PHE A 1 83 ? 11.204 -2.946 10.933 1.00 97.75 83 PHE A C 1
ATOM 663 O O . PHE A 1 83 ? 10.376 -3.331 11.772 1.00 97.75 83 PHE A O 1
ATOM 670 N N . GLY A 1 84 ? 11.933 -3.805 10.215 1.00 97.56 84 GLY A N 1
ATOM 671 C CA . GLY A 1 84 ? 11.785 -5.260 10.304 1.00 97.56 84 GLY A CA 1
ATOM 672 C C . GLY A 1 84 ? 10.447 -5.766 9.759 1.00 97.56 84 GLY A C 1
ATOM 673 O O . GLY A 1 84 ? 9.834 -6.633 10.377 1.00 97.56 84 GLY A O 1
ATOM 674 N N . VAL A 1 85 ? 9.952 -5.179 8.665 1.00 98.25 85 VAL A N 1
ATOM 675 C CA . VAL A 1 85 ? 8.704 -5.599 7.999 1.00 98.25 85 VAL A CA 1
ATOM 676 C C . VAL A 1 85 ? 8.916 -6.799 7.066 1.00 98.25 85 VAL A C 1
ATOM 678 O O . VAL A 1 85 ? 10.031 -7.064 6.613 1.00 98.25 85 VAL A O 1
ATOM 681 N N . LYS A 1 86 ? 7.830 -7.500 6.717 1.00 98.38 86 LYS A N 1
ATOM 682 C CA . LYS A 1 86 ? 7.798 -8.503 5.641 1.00 98.38 86 LYS A CA 1
ATOM 683 C C . LYS A 1 86 ? 7.557 -7.789 4.305 1.00 98.38 86 LYS A C 1
ATOM 685 O O . LYS A 1 86 ? 6.416 -7.513 3.945 1.00 98.38 86 LYS A O 1
ATOM 690 N N . GLY A 1 87 ? 8.637 -7.441 3.609 1.00 97.56 87 GLY A N 1
ATOM 691 C CA . GLY A 1 87 ? 8.587 -6.735 2.325 1.00 97.56 87 GLY A CA 1
ATOM 692 C C . GLY A 1 87 ? 8.453 -7.670 1.119 1.00 97.56 87 GLY A C 1
ATOM 693 O O . GLY A 1 87 ? 9.141 -8.687 1.043 1.00 97.56 87 GLY A O 1
ATOM 694 N N . TYR A 1 88 ? 7.604 -7.298 0.162 1.00 97.69 88 TYR A N 1
ATOM 695 C CA . TYR A 1 88 ? 7.472 -7.932 -1.147 1.00 97.69 88 TYR A CA 1
ATOM 696 C C . TYR A 1 88 ? 7.681 -6.893 -2.247 1.00 97.69 88 TYR A C 1
ATOM 698 O O . TYR A 1 88 ? 6.861 -5.988 -2.405 1.00 97.69 88 TYR A O 1
ATOM 706 N N . PHE A 1 89 ? 8.767 -7.042 -3.012 1.00 96.56 89 PHE A N 1
ATOM 707 C CA . PHE A 1 89 ? 9.067 -6.172 -4.149 1.00 96.56 89 PHE A CA 1
ATOM 708 C C . PHE A 1 89 ? 8.236 -6.586 -5.370 1.00 96.56 89 PHE A C 1
ATOM 710 O O . PHE A 1 89 ? 8.716 -7.277 -6.268 1.00 96.56 89 PHE A O 1
ATOM 717 N N . GLU A 1 90 ? 6.948 -6.255 -5.347 1.00 94.88 90 GLU A N 1
ATOM 718 C CA . GLU A 1 90 ? 5.947 -6.727 -6.302 1.00 94.88 90 GLU A CA 1
ATOM 719 C C . GLU A 1 90 ? 4.892 -5.651 -6.577 1.00 94.88 90 GLU A C 1
ATOM 721 O O . GLU A 1 90 ? 4.534 -4.852 -5.712 1.00 94.88 90 GLU A O 1
ATOM 726 N N . ASP A 1 91 ? 4.342 -5.673 -7.790 1.00 92.75 91 ASP A N 1
ATOM 727 C CA . ASP A 1 91 ? 3.135 -4.921 -8.130 1.00 92.75 91 ASP A CA 1
ATOM 728 C C . ASP A 1 91 ? 1.909 -5.647 -7.571 1.00 92.75 91 ASP A C 1
ATOM 730 O O . ASP A 1 91 ? 1.706 -6.823 -7.886 1.00 92.75 91 ASP A O 1
ATOM 734 N N . LEU A 1 92 ? 1.077 -4.972 -6.770 1.00 95.25 92 LEU A N 1
ATOM 735 C CA . LEU A 1 92 ? -0.170 -5.571 -6.297 1.00 95.25 92 LEU A CA 1
ATOM 736 C C . LEU A 1 92 ? -1.229 -5.541 -7.406 1.00 95.25 92 LEU A C 1
ATOM 738 O O . LEU A 1 92 ? -1.721 -4.489 -7.810 1.00 95.25 92 LEU A O 1
ATOM 742 N N . ASN A 1 93 ? -1.614 -6.723 -7.869 1.00 94.56 93 ASN A N 1
ATOM 743 C CA . ASN A 1 93 ? -2.582 -6.941 -8.933 1.00 94.56 93 ASN A CA 1
ATOM 744 C C . ASN A 1 93 ? -3.279 -8.304 -8.723 1.00 94.56 93 ASN A C 1
ATOM 746 O O . ASN A 1 93 ? -2.963 -9.012 -7.764 1.00 94.56 93 ASN A O 1
ATOM 750 N N . PRO A 1 94 ? -4.220 -8.722 -9.587 1.00 94.56 94 PRO A N 1
ATOM 751 C CA . PRO A 1 94 ? -4.969 -9.966 -9.381 1.00 94.56 94 PRO A CA 1
ATOM 752 C C . PRO A 1 94 ? -4.114 -11.231 -9.267 1.00 94.56 94 PRO A C 1
ATOM 754 O O . PRO A 1 94 ? -4.518 -12.186 -8.608 1.00 94.56 94 PRO A O 1
ATOM 757 N N . SER A 1 95 ? -2.931 -11.250 -9.886 1.00 92.50 95 SER A N 1
ATOM 758 C CA . SER A 1 95 ? -2.010 -12.389 -9.818 1.00 92.50 95 SER A CA 1
ATOM 759 C C . SER A 1 95 ? -1.174 -12.425 -8.532 1.00 92.50 95 SER A C 1
ATOM 761 O O . SER A 1 95 ? -0.648 -13.478 -8.181 1.00 92.50 95 SER A O 1
ATOM 763 N N . THR A 1 96 ? -1.073 -11.304 -7.812 1.00 95.38 96 THR A N 1
ATOM 764 C CA . THR A 1 96 ? -0.234 -11.140 -6.611 1.00 95.38 96 THR A CA 1
ATOM 765 C C . THR A 1 96 ? -1.033 -10.794 -5.353 1.00 95.38 96 THR A C 1
ATOM 767 O O . THR A 1 96 ? -0.468 -10.732 -4.266 1.00 95.38 96 THR A O 1
ATOM 770 N N . VAL A 1 97 ? -2.352 -10.604 -5.449 1.00 96.94 97 VAL A N 1
ATOM 771 C CA . VAL A 1 97 ? -3.191 -10.178 -4.316 1.00 96.94 97 VAL A CA 1
ATOM 772 C C . VAL A 1 97 ? -3.210 -11.172 -3.145 1.00 96.94 97 VAL A C 1
ATOM 774 O O . VAL A 1 97 ? -3.447 -10.779 -2.006 1.00 96.94 97 VAL A O 1
ATOM 777 N N . SER A 1 98 ? -2.870 -12.443 -3.386 1.00 97.00 98 SER A N 1
ATOM 778 C CA . SER A 1 98 ? -2.703 -13.458 -2.335 1.00 97.00 98 SER A CA 1
ATOM 779 C C . SER A 1 98 ? -1.557 -13.155 -1.360 1.00 97.00 98 SER A C 1
ATOM 781 O O . SER A 1 98 ? -1.497 -13.725 -0.276 1.00 97.00 98 SER A O 1
ATOM 783 N N . LEU A 1 99 ? -0.659 -12.214 -1.679 1.00 97.94 99 LEU A N 1
ATOM 784 C CA . LEU A 1 99 ? 0.343 -11.715 -0.727 1.00 97.94 99 LEU A CA 1
ATOM 785 C C . LEU A 1 99 ? -0.291 -11.092 0.534 1.00 97.94 99 LEU A C 1
ATOM 787 O O . LEU A 1 99 ? 0.388 -10.940 1.550 1.00 97.94 99 LEU A O 1
ATOM 791 N N . LEU A 1 100 ? -1.586 -10.759 0.480 1.00 98.50 100 LEU A N 1
ATOM 792 C CA . LEU A 1 100 ? -2.370 -10.186 1.575 1.00 98.50 100 LEU A CA 1
ATOM 793 C C . LEU A 1 100 ? -3.088 -11.244 2.442 1.00 98.50 100 LEU A C 1
ATOM 795 O O . LEU A 1 100 ? -3.763 -10.877 3.405 1.00 98.50 100 LEU A O 1
ATOM 799 N N . ASP A 1 101 ? -2.955 -12.542 2.135 1.00 98.19 101 ASP A N 1
ATOM 800 C CA . ASP A 1 101 ? -3.725 -13.627 2.773 1.00 98.19 101 ASP A CA 1
ATOM 801 C C . ASP A 1 101 ? -3.559 -13.667 4.298 1.00 98.19 101 ASP A C 1
ATOM 803 O O . ASP A 1 101 ? -4.531 -13.872 5.029 1.00 98.19 101 ASP A O 1
ATOM 807 N N . GLU A 1 102 ? -2.348 -13.411 4.790 1.00 97.44 102 GLU A N 1
ATOM 808 C CA . GLU A 1 102 ? -2.035 -13.451 6.220 1.00 97.44 102 GLU A CA 1
ATOM 809 C C . GLU A 1 102 ? -2.471 -12.193 6.989 1.00 97.44 102 GLU A C 1
ATOM 811 O O . GLU A 1 102 ? -2.434 -12.200 8.215 1.00 97.44 102 GLU A O 1
ATOM 816 N N . ALA A 1 103 ? -2.868 -11.111 6.314 1.00 98.62 103 ALA A N 1
ATOM 817 C CA . ALA A 1 103 ? -3.197 -9.856 6.986 1.00 98.62 103 ALA A CA 1
ATOM 818 C C . ALA A 1 103 ? -4.580 -9.903 7.654 1.00 98.62 103 ALA A C 1
ATOM 820 O O . ALA A 1 103 ? -5.567 -10.314 7.034 1.00 98.62 103 ALA A O 1
ATOM 821 N N . ASP A 1 104 ? -4.666 -9.411 8.890 1.00 98.75 104 ASP A N 1
ATOM 822 C CA . ASP A 1 104 ? -5.926 -9.178 9.605 1.00 98.75 104 ASP A CA 1
ATOM 823 C C . ASP A 1 104 ? -6.635 -7.913 9.097 1.00 98.75 104 ASP A C 1
ATOM 825 O O . ASP A 1 104 ? -7.859 -7.813 9.148 1.00 98.75 104 ASP A O 1
ATOM 829 N N . LEU A 1 105 ? -5.853 -6.940 8.621 1.00 98.88 105 LEU A N 1
ATOM 830 C CA . LEU A 1 105 ? -6.294 -5.642 8.117 1.00 98.88 105 LEU A CA 1
ATOM 831 C C . LEU A 1 105 ? -5.355 -5.177 6.996 1.00 98.88 105 LEU A C 1
ATOM 833 O O . LEU A 1 105 ? -4.141 -5.356 7.095 1.00 98.88 105 LEU A O 1
ATOM 837 N N . ILE A 1 106 ? -5.910 -4.544 5.963 1.00 98.94 106 ILE A N 1
ATOM 838 C CA . ILE A 1 106 ? -5.140 -3.914 4.882 1.00 98.94 106 ILE A CA 1
ATOM 839 C C . ILE A 1 106 ? -5.265 -2.383 4.976 1.00 98.94 106 ILE A C 1
ATOM 841 O O . ILE A 1 106 ? -6.340 -1.864 5.268 1.00 98.94 106 ILE A O 1
ATOM 845 N N . ILE A 1 107 ? -4.185 -1.650 4.716 1.00 98.81 107 ILE A N 1
ATOM 846 C CA . ILE A 1 107 ? -4.167 -0.188 4.609 1.00 98.81 107 ILE A CA 1
ATOM 847 C C . ILE A 1 107 ? -3.633 0.202 3.229 1.00 98.81 107 ILE A C 1
ATOM 849 O O . ILE A 1 107 ? -2.674 -0.384 2.718 1.00 98.81 107 ILE A O 1
ATOM 853 N N . ASP A 1 108 ? -4.327 1.144 2.604 1.00 98.38 108 ASP A N 1
ATOM 854 C CA . ASP A 1 108 ? -4.001 1.695 1.297 1.00 98.38 108 ASP A CA 1
ATOM 855 C C . ASP A 1 108 ? -2.909 2.767 1.390 1.00 98.38 108 ASP A C 1
ATOM 857 O O . ASP A 1 108 ? -3.166 3.880 1.832 1.00 98.38 108 ASP A O 1
ATOM 861 N N . GLY A 1 109 ? -1.720 2.449 0.889 1.00 97.06 109 GLY A N 1
ATOM 862 C CA . GLY A 1 109 ? -0.632 3.394 0.655 1.00 97.06 109 GLY A CA 1
ATOM 863 C C . GLY A 1 109 ? -0.366 3.648 -0.835 1.00 97.06 109 GLY A C 1
ATOM 864 O O . GLY A 1 109 ? 0.696 4.182 -1.170 1.00 97.06 109 GLY A O 1
ATOM 865 N N . THR A 1 110 ? -1.275 3.242 -1.734 1.00 93.88 110 THR A N 1
ATOM 866 C CA . THR A 1 110 ? -1.115 3.340 -3.191 1.00 93.88 110 THR A CA 1
ATOM 867 C C . THR A 1 110 ? -1.758 4.615 -3.736 1.00 93.88 110 THR A C 1
ATOM 869 O O . THR A 1 110 ? -2.652 5.213 -3.140 1.00 93.88 110 THR A O 1
ATOM 872 N N . ASP A 1 111 ? -1.305 5.052 -4.905 1.00 87.19 111 ASP A N 1
ATOM 873 C CA . ASP A 1 111 ? -1.877 6.146 -5.686 1.00 87.19 111 ASP A CA 1
ATOM 874 C C . ASP A 1 111 ? -2.683 5.650 -6.903 1.00 87.19 111 ASP A C 1
ATOM 876 O O . ASP A 1 111 ? -3.222 6.453 -7.668 1.00 87.19 111 ASP A O 1
ATOM 880 N N . ASN A 1 112 ? -2.824 4.330 -7.069 1.00 88.50 112 ASN A N 1
ATOM 881 C CA . ASN A 1 112 ? -3.455 3.722 -8.233 1.00 88.50 112 ASN A CA 1
ATOM 882 C C . ASN A 1 112 ? -4.890 3.248 -7.930 1.00 88.50 112 ASN A C 1
ATOM 884 O O . ASN A 1 112 ? -5.132 2.333 -7.139 1.00 88.50 112 ASN A O 1
ATOM 888 N N . ILE A 1 113 ? -5.869 3.843 -8.622 1.00 91.12 113 ILE A N 1
ATOM 889 C CA . ILE A 1 113 ? -7.298 3.524 -8.456 1.00 91.12 113 ILE A CA 1
ATOM 890 C C . ILE A 1 113 ? -7.608 2.070 -8.831 1.00 91.12 113 ILE A C 1
ATOM 892 O O . ILE A 1 113 ? -8.437 1.444 -8.175 1.00 91.12 113 ILE A O 1
ATOM 896 N N . TYR A 1 114 ? -6.965 1.517 -9.862 1.00 91.94 114 TYR A N 1
ATOM 897 C CA . TYR A 1 114 ? -7.146 0.111 -10.220 1.00 91.94 114 TYR A CA 1
ATOM 898 C C . TYR A 1 114 ? -6.668 -0.800 -9.086 1.00 91.94 114 TYR A C 1
ATOM 900 O O . TYR A 1 114 ? -7.403 -1.698 -8.683 1.00 91.94 114 TYR A O 1
ATOM 908 N N . THR A 1 115 ? -5.497 -0.534 -8.504 1.00 95.19 115 THR A N 1
ATOM 909 C CA . THR A 1 115 ? -4.996 -1.300 -7.352 1.00 95.19 115 THR A CA 1
ATOM 910 C C . THR A 1 115 ? -5.972 -1.235 -6.177 1.00 95.19 115 THR A C 1
ATOM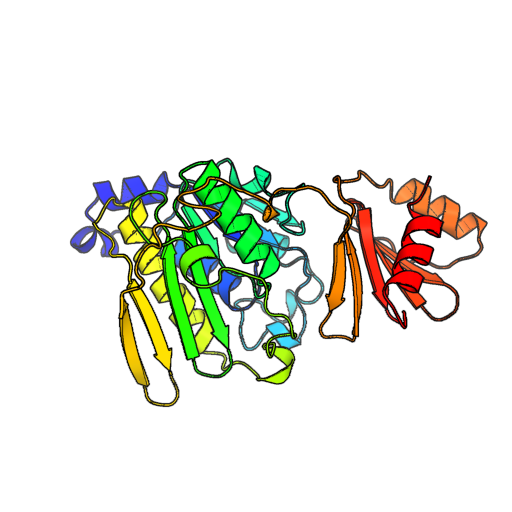 912 O O . THR A 1 115 ? -6.283 -2.266 -5.586 1.00 95.19 115 THR A O 1
ATOM 915 N N . ARG A 1 116 ? -6.572 -0.070 -5.901 1.00 97.50 116 ARG A N 1
ATOM 916 C CA . ARG A 1 116 ? -7.637 0.067 -4.887 1.00 97.50 116 ARG A CA 1
ATOM 917 C C . ARG A 1 116 ? -8.870 -0.784 -5.195 1.00 97.50 116 ARG A C 1
ATOM 919 O O . ARG A 1 116 ? -9.470 -1.345 -4.281 1.00 97.50 116 ARG A O 1
ATOM 926 N N . GLN A 1 117 ? -9.241 -0.924 -6.467 1.00 97.12 117 GLN A N 1
ATOM 927 C CA . GLN A 1 117 ? -10.329 -1.815 -6.877 1.00 97.12 117 GLN A CA 1
ATOM 928 C C . GLN A 1 117 ? -9.974 -3.301 -6.688 1.00 97.12 117 GLN A C 1
ATOM 930 O O . GLN A 1 117 ? -10.820 -4.072 -6.235 1.00 97.12 117 GLN A O 1
ATOM 935 N N . VAL A 1 118 ? -8.724 -3.697 -6.960 1.00 97.62 118 VAL A N 1
ATOM 936 C CA . VAL A 1 118 ? -8.216 -5.054 -6.677 1.00 97.62 118 VAL A CA 1
ATOM 937 C C . VAL A 1 118 ? -8.262 -5.343 -5.176 1.00 97.62 118 VAL A C 1
ATOM 939 O O . VAL A 1 118 ? -8.816 -6.368 -4.773 1.00 97.62 118 VAL A O 1
ATOM 942 N N . ILE A 1 119 ? -7.742 -4.428 -4.344 1.00 98.56 119 ILE A N 1
ATOM 943 C CA . ILE A 1 119 ? -7.802 -4.534 -2.877 1.00 98.56 119 ILE A CA 1
ATOM 944 C C . ILE A 1 119 ? -9.257 -4.674 -2.436 1.00 98.56 119 ILE A C 1
ATOM 946 O O . ILE A 1 119 ? -9.572 -5.577 -1.665 1.00 98.56 119 ILE A O 1
ATOM 950 N N . ASN A 1 120 ? -10.152 -3.827 -2.954 1.00 98.62 120 ASN A N 1
ATOM 951 C CA . ASN A 1 120 ? -11.564 -3.860 -2.602 1.00 98.62 120 ASN A CA 1
ATOM 952 C C . ASN A 1 120 ? -12.202 -5.219 -2.886 1.00 98.62 120 ASN A C 1
ATOM 954 O O . ASN A 1 120 ? -12.813 -5.802 -1.995 1.00 98.62 120 ASN A O 1
ATOM 958 N N . ASP A 1 121 ? -12.096 -5.705 -4.121 1.00 98.38 121 ASP A N 1
ATOM 959 C CA . ASP A 1 121 ? -12.728 -6.961 -4.511 1.00 98.38 121 ASP A CA 1
ATOM 960 C C . ASP A 1 121 ? -12.171 -8.132 -3.706 1.00 98.38 121 ASP A C 1
ATOM 962 O O . ASP A 1 121 ? -12.934 -8.968 -3.226 1.00 98.38 121 ASP A O 1
ATOM 966 N N . TYR A 1 122 ? -10.854 -8.167 -3.501 1.00 98.69 122 TYR A N 1
ATOM 967 C CA . TYR A 1 122 ? -10.210 -9.190 -2.691 1.00 98.69 122 TYR A CA 1
ATOM 968 C C . TYR A 1 122 ? -10.672 -9.135 -1.230 1.00 98.69 122 TYR A C 1
ATOM 970 O O . TYR A 1 122 ? -11.039 -10.163 -0.658 1.00 98.69 122 TYR A O 1
ATOM 978 N N . CYS A 1 123 ? -10.709 -7.949 -0.626 1.00 98.75 123 CYS A N 1
ATOM 979 C CA . CYS A 1 123 ? -11.116 -7.772 0.764 1.00 98.75 123 CYS A CA 1
ATOM 980 C C . CYS A 1 123 ? -12.595 -8.112 0.967 1.00 98.75 123 CYS A C 1
ATOM 982 O O . CYS A 1 123 ? -12.934 -8.834 1.902 1.00 98.75 123 CYS A O 1
ATOM 984 N N . VAL A 1 124 ? -13.475 -7.675 0.058 1.00 98.56 124 VAL A N 1
ATOM 985 C CA . VAL A 1 124 ? -14.903 -8.021 0.090 1.00 98.56 124 VAL A CA 1
ATOM 986 C C . VAL A 1 124 ? -15.100 -9.528 -0.079 1.00 98.56 124 VAL A C 1
ATOM 988 O O . VAL A 1 124 ? -15.831 -10.125 0.708 1.00 98.56 124 VAL A O 1
ATOM 991 N N . LYS A 1 125 ? -14.417 -10.156 -1.045 1.00 98.50 125 LYS A N 1
ATOM 992 C CA . LYS A 1 125 ? -14.492 -11.604 -1.291 1.00 98.50 125 LYS A CA 1
ATOM 993 C C . LYS A 1 125 ? -14.058 -12.431 -0.079 1.00 98.50 125 LYS A C 1
ATOM 995 O O . LYS A 1 125 ? -14.671 -13.455 0.201 1.00 98.50 125 LYS A O 1
ATOM 1000 N N . ASN A 1 126 ? -13.015 -11.995 0.625 1.00 98.25 126 ASN A N 1
ATOM 1001 C CA . ASN A 1 126 ? -12.420 -12.735 1.742 1.00 98.25 126 ASN A CA 1
ATOM 1002 C C . ASN A 1 126 ? -12.883 -12.252 3.127 1.00 98.25 126 ASN A C 1
ATOM 1004 O O . ASN A 1 126 ? -12.381 -12.735 4.138 1.00 98.25 126 ASN A O 1
ATOM 1008 N N . GLY A 1 127 ? -13.808 -11.288 3.197 1.00 97.88 127 GLY A N 1
ATOM 1009 C CA . GLY A 1 127 ? -14.285 -10.731 4.465 1.00 97.88 127 GLY A CA 1
ATOM 1010 C C . GLY A 1 127 ? -13.213 -9.987 5.273 1.00 97.88 127 GLY A C 1
ATOM 1011 O O . GLY A 1 127 ? -13.341 -9.881 6.491 1.00 97.88 127 GLY A O 1
ATOM 1012 N N . LYS A 1 128 ? -12.157 -9.483 4.623 1.00 98.44 128 LYS A N 1
ATOM 1013 C CA . LYS A 1 128 ? -11.061 -8.763 5.286 1.00 98.44 128 LYS A CA 1
ATOM 1014 C C . LYS A 1 128 ? -11.376 -7.266 5.377 1.00 98.44 128 LYS A C 1
ATOM 1016 O O . LYS A 1 128 ? -11.755 -6.674 4.364 1.00 98.44 128 LYS A O 1
ATOM 1021 N N . PRO A 1 129 ? -11.243 -6.628 6.551 1.00 98.62 129 PRO A N 1
ATOM 1022 C CA . PRO A 1 129 ? -11.356 -5.182 6.639 1.00 98.62 129 PRO A CA 1
ATOM 1023 C C . PRO A 1 129 ? -10.171 -4.517 5.931 1.00 98.62 129 PRO A C 1
ATOM 1025 O O . PRO A 1 129 ? -9.054 -5.041 5.930 1.00 98.62 129 PRO A O 1
ATOM 1028 N N . TRP A 1 130 ? -10.402 -3.334 5.371 1.00 98.75 130 TRP A N 1
ATOM 1029 C CA . TRP A 1 130 ? -9.324 -2.483 4.887 1.00 98.75 130 TRP A CA 1
ATOM 1030 C C . TRP A 1 130 ? -9.656 -1.002 5.015 1.00 98.75 130 TRP A C 1
ATOM 1032 O O . TRP A 1 130 ? -10.807 -0.629 5.239 1.00 98.75 130 TRP A O 1
ATOM 1042 N N . ILE A 1 131 ? -8.640 -0.155 4.914 1.00 98.88 131 ILE A N 1
ATOM 1043 C CA . ILE A 1 131 ? -8.775 1.296 5.025 1.00 98.88 131 ILE A CA 1
ATOM 1044 C C . ILE A 1 131 ? -8.316 1.911 3.712 1.00 98.88 131 ILE A C 1
ATOM 1046 O O . ILE A 1 131 ? -7.158 1.761 3.330 1.00 98.88 131 ILE A O 1
ATOM 1050 N N . TYR A 1 132 ? -9.235 2.599 3.039 1.00 98.56 132 TYR A N 1
ATOM 1051 C CA . TYR A 1 132 ? -8.924 3.446 1.895 1.00 98.56 132 TYR A CA 1
ATOM 1052 C C . TYR A 1 132 ? -8.302 4.752 2.390 1.00 98.56 132 TYR A C 1
ATOM 1054 O O . TYR A 1 132 ? -8.859 5.389 3.289 1.00 98.56 132 TYR A O 1
ATOM 1062 N N . VAL A 1 133 ? -7.191 5.158 1.774 1.00 98.19 133 VAL A N 1
ATOM 1063 C CA . VAL A 1 133 ? -6.505 6.421 2.051 1.00 98.19 133 VAL A CA 1
ATOM 1064 C C . VAL A 1 133 ? -6.114 7.059 0.723 1.00 98.19 133 VAL A C 1
ATOM 1066 O O . VAL A 1 133 ? -5.463 6.452 -0.122 1.00 98.19 133 VAL A O 1
ATOM 1069 N N . GLY A 1 134 ? -6.516 8.307 0.518 1.00 94.81 134 GLY A N 1
ATOM 1070 C CA . GLY A 1 134 ? -6.158 9.069 -0.673 1.00 94.81 134 GLY A CA 1
ATOM 1071 C C . GLY A 1 134 ? -5.731 10.474 -0.301 1.00 94.81 134 GLY A C 1
ATOM 1072 O O . GLY A 1 134 ? -6.434 11.140 0.449 1.00 94.81 134 GLY A O 1
ATOM 1073 N N . VAL A 1 135 ? -4.610 10.938 -0.844 1.00 94.88 135 VAL A N 1
ATOM 1074 C CA . VAL A 1 135 ? -4.093 12.296 -0.632 1.00 94.88 135 VAL A CA 1
ATOM 1075 C C . VAL A 1 135 ? -3.729 12.940 -1.957 1.00 94.88 135 VAL A C 1
ATOM 1077 O O . VAL A 1 135 ? -3.271 12.258 -2.874 1.00 94.88 135 VAL A O 1
ATOM 1080 N N . LEU A 1 136 ? -3.935 14.249 -2.053 1.00 90.62 136 LEU A N 1
ATOM 1081 C CA . LEU A 1 136 ? -3.555 15.048 -3.212 1.00 90.62 136 LEU A CA 1
ATOM 1082 C C . LEU A 1 136 ? -3.458 16.518 -2.789 1.00 90.62 136 LEU A C 1
ATOM 1084 O O . LEU A 1 136 ? -4.333 17.014 -2.084 1.00 90.62 136 LEU A O 1
ATOM 1088 N N . SER A 1 137 ? -2.418 17.234 -3.220 1.00 93.06 137 SER A N 1
ATOM 1089 C CA . SER A 1 137 ? -2.207 18.643 -2.865 1.00 93.06 137 SER A CA 1
ATOM 1090 C C . SER A 1 137 ? -2.201 18.885 -1.342 1.00 93.06 137 SER A C 1
ATOM 1092 O O . SER A 1 137 ? -1.243 18.486 -0.673 1.00 93.06 137 SER A O 1
ATOM 1094 N N . THR A 1 138 ? -3.241 19.526 -0.797 1.00 95.44 138 THR A N 1
ATOM 1095 C CA . THR A 1 138 ? -3.427 19.837 0.632 1.00 95.44 138 THR A CA 1
ATOM 1096 C C . THR A 1 138 ? -4.509 18.998 1.312 1.00 95.44 138 THR A C 1
ATOM 1098 O O . THR A 1 138 ? -4.751 19.166 2.502 1.00 95.44 138 THR A O 1
ATOM 1101 N N . TYR A 1 139 ? -5.173 18.091 0.597 1.00 94.75 139 TYR A N 1
ATOM 1102 C CA . TYR A 1 139 ? -6.323 17.366 1.130 1.00 94.75 139 TYR A CA 1
ATOM 1103 C C . TYR A 1 139 ? -6.112 15.859 1.176 1.00 94.75 139 TYR A C 1
ATOM 1105 O O . TYR A 1 139 ? -5.299 15.281 0.446 1.00 94.75 139 TYR A O 1
ATOM 1113 N N . GLY A 1 140 ? -6.883 15.220 2.051 1.00 96.12 140 GLY A N 1
ATOM 1114 C CA . GLY A 1 140 ? -6.881 13.780 2.233 1.00 96.12 140 GLY A CA 1
ATOM 1115 C C . GLY A 1 140 ? -8.267 13.219 2.520 1.00 96.12 140 GLY A C 1
ATOM 1116 O O . GLY A 1 140 ? -9.154 13.908 3.015 1.00 96.12 140 GLY A O 1
ATOM 1117 N N . ASN A 1 141 ? -8.433 11.943 2.188 1.00 96.75 141 ASN A N 1
ATOM 1118 C CA . ASN A 1 141 ? -9.633 11.151 2.404 1.00 96.75 141 ASN A CA 1
ATOM 1119 C C . ASN A 1 141 ? -9.242 9.849 3.096 1.00 96.75 141 ASN A C 1
ATOM 1121 O O . ASN A 1 141 ? -8.314 9.181 2.639 1.00 96.75 141 ASN A O 1
ATOM 1125 N N . ILE A 1 142 ? -9.963 9.468 4.147 1.00 98.38 142 ILE A N 1
ATOM 1126 C CA . ILE A 1 142 ? -9.785 8.190 4.837 1.00 98.38 142 ILE A CA 1
ATOM 1127 C C . ILE A 1 142 ? -11.148 7.533 5.019 1.00 98.38 142 ILE A C 1
ATOM 1129 O O . ILE A 1 142 ? -12.048 8.145 5.590 1.00 98.38 142 ILE A O 1
ATOM 1133 N N . MET A 1 143 ? -11.311 6.288 4.572 1.00 98.31 143 MET A N 1
ATOM 1134 C CA . MET A 1 143 ? -12.570 5.549 4.714 1.00 98.31 143 MET A CA 1
ATOM 1135 C C . MET A 1 143 ? -12.321 4.108 5.185 1.00 98.31 143 MET A C 1
ATOM 1137 O O . MET A 1 143 ? -11.618 3.358 4.503 1.00 98.31 143 MET A O 1
ATOM 1141 N N . PRO A 1 144 ? -12.912 3.675 6.312 1.00 98.31 144 PRO A N 1
ATOM 1142 C CA . PRO A 1 144 ? -12.870 2.288 6.742 1.00 98.31 144 PRO A CA 1
ATOM 1143 C C . PRO A 1 144 ? -13.879 1.444 5.955 1.00 98.31 144 PRO A C 1
ATOM 1145 O O . PRO A 1 144 ? -15.071 1.752 5.865 1.00 98.31 144 PRO A O 1
ATOM 1148 N N . ILE A 1 145 ? -13.410 0.323 5.423 1.00 98.62 145 ILE A N 1
ATOM 1149 C CA . ILE A 1 145 ? -14.210 -0.631 4.663 1.00 98.62 145 ILE A CA 1
ATOM 1150 C C . ILE A 1 145 ? -14.223 -1.953 5.422 1.00 98.62 145 ILE A C 1
ATOM 1152 O O . ILE A 1 145 ? -13.238 -2.689 5.454 1.00 98.62 145 ILE A O 1
ATOM 1156 N N . ILE A 1 146 ? -15.364 -2.265 6.030 1.00 98.31 146 ILE A N 1
ATOM 1157 C CA . ILE A 1 146 ? -15.612 -3.517 6.737 1.00 98.31 146 ILE A CA 1
ATOM 1158 C C . ILE A 1 146 ? -16.653 -4.292 5.925 1.00 98.31 146 ILE A C 1
ATOM 1160 O O . ILE A 1 146 ? -17.833 -3.917 5.946 1.00 98.31 146 ILE A O 1
ATOM 1164 N N . PRO A 1 147 ? -16.249 -5.353 5.196 1.00 97.75 147 PRO A N 1
ATOM 1165 C CA . PRO A 1 147 ? -17.161 -6.141 4.376 1.00 97.75 147 PRO A CA 1
ATOM 1166 C C . PRO A 1 147 ? -18.426 -6.558 5.133 1.00 97.75 147 PRO A C 1
ATOM 1168 O O . PRO A 1 147 ? -18.372 -7.035 6.265 1.00 97.75 147 PRO A O 1
ATOM 1171 N N . GLY A 1 148 ? -19.583 -6.331 4.508 1.00 94.56 148 GLY A N 1
ATOM 1172 C CA . GLY A 1 148 ? -20.897 -6.627 5.083 1.00 94.56 148 GLY A CA 1
ATOM 1173 C C . GLY A 1 148 ? -21.419 -5.613 6.110 1.00 94.56 148 GLY A C 1
ATOM 1174 O O . GLY A 1 148 ? -22.600 -5.684 6.439 1.00 94.56 148 GLY A O 1
ATOM 1175 N N . LYS A 1 149 ? -20.599 -4.662 6.584 1.00 95.75 149 LYS A N 1
ATOM 1176 C CA . LYS A 1 149 ? -21.008 -3.644 7.572 1.00 95.75 149 LYS A CA 1
ATOM 1177 C C . LYS A 1 149 ? -21.006 -2.220 7.021 1.00 95.75 149 LYS A C 1
ATOM 1179 O O . LYS A 1 149 ? -21.989 -1.513 7.205 1.00 95.75 149 LYS A O 1
ATOM 1184 N N . THR A 1 150 ? -19.935 -1.799 6.349 1.00 97.62 150 THR A N 1
ATOM 1185 C CA . THR A 1 150 ? -19.828 -0.449 5.766 1.00 97.62 150 THR A CA 1
ATOM 1186 C C . THR A 1 150 ? -19.921 -0.489 4.240 1.00 97.62 150 THR A C 1
ATOM 1188 O O . THR A 1 150 ? -19.929 -1.558 3.618 1.00 97.62 150 THR A O 1
ATOM 1191 N N . ALA A 1 151 ? -20.033 0.683 3.616 1.00 98.12 151 ALA A N 1
ATOM 1192 C CA . ALA A 1 151 ? -19.890 0.827 2.177 1.00 98.12 151 ALA A CA 1
ATOM 1193 C C . ALA A 1 151 ? -18.500 0.343 1.729 1.00 98.12 151 ALA A C 1
ATOM 1195 O O . ALA A 1 151 ? -17.488 0.662 2.350 1.00 98.12 151 ALA A O 1
ATOM 1196 N N . CYS A 1 152 ? -18.437 -0.426 0.640 1.00 98.25 152 CYS A N 1
ATOM 1197 C CA . CYS A 1 152 ? -17.157 -0.804 0.038 1.00 98.25 152 CYS A CA 1
ATOM 1198 C C . CYS A 1 152 ? -16.656 0.281 -0.926 1.00 98.25 152 CYS A C 1
ATOM 1200 O O . CYS A 1 152 ? -17.410 1.174 -1.313 1.00 98.25 152 CYS A O 1
ATOM 1202 N N . PHE A 1 153 ? -15.422 0.172 -1.413 1.00 97.56 153 PHE A N 1
ATOM 1203 C CA . PHE A 1 153 ? -14.872 1.154 -2.350 1.00 97.56 153 PHE A CA 1
ATOM 1204 C C . PHE A 1 153 ? -15.653 1.214 -3.666 1.00 97.56 153 PHE A C 1
ATOM 1206 O O . PHE A 1 153 ? -15.860 2.303 -4.175 1.00 97.56 153 PHE A O 1
ATOM 1213 N N . ARG A 1 154 ? -16.222 0.102 -4.163 1.00 96.44 154 ARG A N 1
ATOM 1214 C CA . ARG A 1 154 ? -17.169 0.147 -5.301 1.00 96.44 154 ARG A CA 1
ATOM 1215 C C . ARG A 1 154 ? -18.476 0.908 -5.031 1.00 96.44 154 ARG A C 1
ATOM 1217 O O . ARG A 1 154 ? -19.135 1.314 -5.984 1.00 96.44 154 ARG A O 1
ATOM 1224 N N . CYS A 1 155 ? -18.870 1.113 -3.771 1.00 96.94 155 CYS A N 1
ATOM 1225 C CA . CYS A 1 155 ? -20.005 1.990 -3.468 1.00 96.94 155 CYS A CA 1
ATOM 1226 C C . CYS A 1 155 ? -19.637 3.456 -3.738 1.00 96.94 155 CYS A C 1
ATOM 1228 O O . CYS A 1 155 ? -20.432 4.174 -4.339 1.00 96.94 155 CYS A O 1
ATOM 1230 N N . LEU A 1 156 ? -18.419 3.853 -3.346 1.00 94.62 156 LEU A N 1
ATOM 1231 C CA . LEU A 1 156 ? -17.848 5.189 -3.545 1.00 94.62 156 LEU A CA 1
ATOM 1232 C C . LEU A 1 156 ? -17.419 5.437 -5.005 1.00 94.62 156 LEU A C 1
ATOM 1234 O O . LEU A 1 156 ? -17.736 6.467 -5.590 1.00 94.62 156 LEU A O 1
ATOM 1238 N N . MET A 1 157 ? -16.719 4.473 -5.602 1.00 91.69 157 MET A N 1
ATOM 1239 C CA . MET A 1 157 ? -16.175 4.480 -6.962 1.00 91.69 157 MET A CA 1
ATOM 1240 C C . MET A 1 157 ? -16.661 3.245 -7.743 1.00 91.69 157 MET A C 1
ATOM 1242 O O . MET A 1 157 ? -15.961 2.232 -7.814 1.00 91.69 157 MET A O 1
ATOM 1246 N N . PRO A 1 158 ? -17.853 3.303 -8.365 1.00 87.62 158 PRO A N 1
ATOM 1247 C CA . PRO A 1 158 ? -18.469 2.144 -9.023 1.00 87.62 158 PRO A CA 1
ATOM 1248 C C . PRO A 1 158 ? -17.767 1.693 -10.305 1.00 87.62 158 PRO A C 1
ATOM 1250 O O . PRO A 1 158 ? -17.884 0.536 -10.706 1.00 87.62 158 PRO A O 1
ATOM 1253 N N . LYS A 1 159 ? -17.075 2.615 -10.979 1.00 83.06 159 LYS A N 1
ATOM 1254 C CA . LYS A 1 159 ? -16.336 2.381 -12.223 1.00 83.06 159 LYS A CA 1
ATOM 1255 C C . LYS A 1 159 ? -15.008 3.119 -12.160 1.00 83.06 159 LYS A C 1
ATOM 1257 O O . LYS A 1 159 ? -14.911 4.134 -11.475 1.00 83.06 159 LYS A O 1
ATOM 1262 N N . LEU A 1 160 ? -14.017 2.637 -12.908 1.00 84.62 160 LEU A N 1
ATOM 1263 C CA . LEU A 1 160 ? -12.808 3.417 -13.153 1.00 84.62 160 LEU A CA 1
ATOM 1264 C C . LEU A 1 160 ? -13.177 4.733 -13.855 1.00 84.62 160 LEU A C 1
ATOM 1266 O O . LEU A 1 160 ? -14.097 4.744 -14.683 1.00 84.62 160 LEU A O 1
ATOM 1270 N N . PRO A 1 161 ? -12.494 5.841 -13.531 1.00 79.25 161 PRO A N 1
ATOM 1271 C CA . PRO A 1 161 ? -12.737 7.099 -14.210 1.00 79.25 161 PRO A CA 1
ATOM 1272 C C . PRO A 1 161 ? -12.350 6.957 -15.686 1.00 79.25 161 PRO A C 1
ATOM 1274 O O . PRO A 1 161 ? -11.325 6.372 -16.024 1.00 79.25 161 PRO A O 1
ATOM 1277 N N . SER A 1 162 ? -13.175 7.500 -16.581 1.00 69.88 162 SER A N 1
ATOM 1278 C CA . SER A 1 162 ? -12.937 7.438 -18.030 1.00 69.88 162 SER A CA 1
ATOM 1279 C C . SER A 1 162 ? -11.779 8.326 -18.495 1.00 69.88 162 SER A C 1
ATOM 1281 O O . SER A 1 162 ? -11.391 8.276 -19.657 1.00 69.88 162 SER A O 1
ATOM 1283 N N . LYS A 1 163 ? -11.273 9.190 -17.610 1.00 67.62 163 LYS A N 1
ATOM 1284 C CA . LYS A 1 163 ? -10.115 10.055 -17.827 1.00 67.62 163 LYS A CA 1
ATOM 1285 C C . LYS A 1 163 ? -9.125 9.858 -16.678 1.00 67.62 163 LYS A C 1
ATOM 1287 O O . LYS A 1 163 ? -9.576 9.610 -15.556 1.00 67.62 163 LYS A O 1
ATOM 1292 N N . PRO A 1 164 ? -7.814 10.013 -16.924 1.00 64.88 164 PRO A N 1
ATOM 1293 C CA . PRO A 1 164 ? -6.826 10.021 -15.855 1.00 64.88 164 PRO A CA 1
ATOM 1294 C C . PRO A 1 164 ? -7.185 11.085 -14.814 1.00 64.88 164 PRO A C 1
ATOM 1296 O O . PRO A 1 164 ? -7.498 12.224 -15.170 1.00 64.88 164 PRO A O 1
ATOM 1299 N N . MET A 1 165 ? -7.163 10.712 -13.535 1.00 68.94 165 MET A N 1
ATOM 1300 C CA . MET A 1 165 ? -7.248 11.696 -12.458 1.00 68.94 165 MET A CA 1
ATOM 1301 C C . MET A 1 165 ? -5.905 12.426 -12.322 1.00 68.94 165 MET A C 1
ATOM 1303 O O . MET A 1 165 ? -4.870 11.829 -12.631 1.00 68.94 165 MET A O 1
ATOM 1307 N N . PRO A 1 166 ? -5.889 13.688 -11.855 1.00 63.91 166 PRO A N 1
ATOM 1308 C CA . PRO A 1 166 ? -4.640 14.374 -11.547 1.00 63.91 166 PRO A CA 1
ATOM 1309 C C . PRO A 1 166 ? -3.821 13.551 -10.548 1.00 63.91 166 PRO A C 1
ATOM 1311 O O . PRO A 1 166 ? -4.332 13.154 -9.502 1.00 63.91 166 PRO A O 1
ATOM 1314 N N . THR A 1 167 ? -2.560 13.284 -10.877 1.00 65.94 167 THR A N 1
ATOM 1315 C CA . THR A 1 167 ? -1.633 12.572 -9.992 1.00 65.94 167 THR A CA 1
ATOM 1316 C C . THR A 1 167 ? -0.890 13.561 -9.099 1.00 65.94 167 THR A C 1
ATOM 1318 O O . THR A 1 167 ? -0.830 14.758 -9.395 1.00 65.94 167 THR A O 1
ATOM 1321 N N . CYS A 1 168 ? -0.265 13.071 -8.025 1.00 61.12 168 CYS A N 1
ATOM 1322 C CA . CYS A 1 168 ? 0.617 13.887 -7.182 1.00 61.12 168 CYS A CA 1
ATOM 1323 C C . CYS A 1 168 ? 1.746 14.553 -7.985 1.00 61.12 168 CYS A C 1
ATOM 1325 O O . CYS A 1 168 ? 2.163 15.651 -7.634 1.00 61.12 168 CYS A O 1
ATOM 1327 N N . ALA A 1 169 ? 2.203 13.931 -9.077 1.00 62.72 169 ALA A N 1
ATOM 1328 C CA . ALA A 1 169 ? 3.216 14.506 -9.961 1.00 62.72 169 ALA A CA 1
ATOM 1329 C C . ALA A 1 169 ? 2.730 15.781 -10.677 1.00 62.72 169 ALA A C 1
ATOM 1331 O O . ALA A 1 169 ? 3.530 16.660 -10.975 1.00 62.72 169 ALA A O 1
ATOM 1332 N N . VAL A 1 170 ? 1.421 15.898 -10.928 1.00 66.31 170 VAL A N 1
ATOM 1333 C CA . VAL A 1 170 ? 0.822 17.045 -11.630 1.00 66.31 170 VAL A CA 1
ATOM 1334 C C . VAL A 1 170 ? 0.255 18.072 -10.651 1.00 66.31 170 VAL A C 1
ATOM 1336 O O . VAL A 1 170 ? 0.447 19.270 -10.832 1.00 66.31 170 VAL A O 1
ATOM 1339 N N . ALA A 1 171 ? -0.453 17.624 -9.612 1.00 76.19 171 ALA A N 1
ATOM 1340 C CA . ALA A 1 171 ? -1.112 18.514 -8.653 1.00 76.19 171 ALA A CA 1
ATOM 1341 C C . ALA A 1 171 ? -0.210 18.935 -7.477 1.00 76.19 171 ALA A C 1
ATOM 1343 O O . ALA A 1 171 ? -0.567 19.846 -6.726 1.00 76.19 171 ALA A O 1
ATOM 1344 N N . GLY A 1 172 ? 0.930 18.263 -7.296 1.00 83.75 172 GLY A N 1
ATOM 1345 C CA . GLY A 1 172 ? 1.771 18.382 -6.111 1.00 83.75 172 GLY A CA 1
ATOM 1346 C C . GLY A 1 172 ? 1.157 17.717 -4.876 1.00 83.75 172 GLY A C 1
ATOM 1347 O O . GLY A 1 172 ? -0.017 17.339 -4.845 1.00 83.75 172 GLY A O 1
ATOM 1348 N N . ILE A 1 173 ? 1.969 17.575 -3.830 1.00 90.94 173 ILE A N 1
ATOM 1349 C CA . ILE A 1 173 ? 1.524 17.152 -2.502 1.00 90.94 173 ILE A CA 1
ATOM 1350 C C . ILE A 1 173 ? 2.387 17.811 -1.431 1.00 90.94 173 ILE A C 1
ATOM 1352 O O . ILE A 1 173 ? 3.614 17.786 -1.512 1.00 90.94 173 ILE A O 1
ATOM 1356 N N . MET A 1 174 ? 1.747 18.400 -0.423 1.00 94.69 174 MET A N 1
ATOM 1357 C CA . MET A 1 174 ? 2.464 18.992 0.703 1.00 94.69 174 MET A CA 1
ATOM 1358 C C . MET A 1 174 ? 2.975 17.906 1.652 1.00 94.69 174 MET A C 1
ATOM 1360 O O . MET A 1 174 ? 2.224 17.021 2.056 1.00 94.69 174 MET A O 1
ATOM 1364 N N . SER A 1 175 ? 4.241 18.004 2.061 1.00 95.38 175 SER A N 1
ATOM 1365 C CA . SER A 1 175 ? 4.955 16.992 2.856 1.00 95.38 175 SER A CA 1
ATOM 1366 C C . SER A 1 175 ? 4.283 16.576 4.165 1.00 95.38 175 SER A C 1
ATOM 1368 O O . SER A 1 175 ? 4.472 15.453 4.618 1.00 95.38 175 SER A O 1
ATOM 1370 N N . TYR A 1 176 ? 3.495 17.459 4.782 1.00 95.88 176 TYR A N 1
ATOM 1371 C CA . TYR A 1 176 ? 2.787 17.182 6.036 1.00 95.88 176 TYR A CA 1
ATOM 1372 C C . TYR A 1 176 ? 1.433 16.473 5.838 1.00 95.88 176 TYR A C 1
ATOM 1374 O O . TYR A 1 176 ? 0.855 15.982 6.806 1.00 95.88 176 TYR A O 1
ATOM 1382 N N . VAL A 1 177 ? 0.916 16.396 4.606 1.00 97.62 177 VAL A N 1
ATOM 1383 C CA . VAL A 1 177 ? -0.379 15.762 4.304 1.00 97.62 177 VAL A CA 1
ATOM 1384 C C . VAL A 1 177 ? -0.304 14.234 4.423 1.00 97.62 177 VAL A C 1
ATOM 1386 O O . VAL A 1 177 ? -1.146 13.673 5.129 1.00 97.62 177 VAL A O 1
ATOM 1389 N N . PRO A 1 178 ? 0.688 13.535 3.826 1.00 97.44 178 PRO A N 1
ATOM 1390 C CA . PRO A 1 178 ? 0.834 12.093 4.004 1.00 97.44 178 PRO A CA 1
ATOM 1391 C C . PRO A 1 178 ? 0.949 11.632 5.465 1.00 97.44 178 PRO A C 1
ATOM 1393 O O . PRO A 1 178 ? 0.178 10.750 5.839 1.00 97.44 178 PRO A O 1
ATOM 1396 N N . PRO A 1 179 ? 1.819 12.205 6.328 1.00 98.31 179 PRO A N 1
ATOM 1397 C CA . PRO A 1 179 ? 1.902 11.760 7.718 1.00 98.31 179 PRO A CA 1
ATOM 1398 C C . PRO A 1 179 ? 0.609 12.030 8.500 1.00 98.31 179 PRO A C 1
ATOM 1400 O O . PRO A 1 179 ? 0.223 11.206 9.329 1.00 98.31 179 PRO A O 1
ATOM 1403 N N . LEU A 1 180 ? -0.106 13.127 8.219 1.00 98.44 180 LEU A N 1
ATOM 1404 C CA . LEU A 1 180 ? -1.415 13.385 8.825 1.00 98.44 180 LEU A CA 1
ATOM 1405 C C . LEU A 1 180 ? -2.430 12.303 8.431 1.00 98.44 180 LEU A C 1
ATOM 1407 O O . LEU A 1 180 ? -3.041 11.693 9.309 1.00 98.44 180 LEU A O 1
ATOM 1411 N N . ALA A 1 181 ? -2.569 12.011 7.136 1.00 98.50 181 ALA A N 1
ATOM 1412 C CA . ALA A 1 181 ? -3.465 10.965 6.648 1.00 98.50 181 ALA A CA 1
ATOM 1413 C C . ALA A 1 181 ? -3.099 9.579 7.205 1.00 98.50 181 ALA A C 1
ATOM 1415 O O . ALA A 1 181 ? -3.972 8.881 7.719 1.00 98.50 181 ALA A O 1
ATOM 1416 N N . ALA A 1 182 ? -1.812 9.220 7.194 1.00 98.75 182 ALA A N 1
ATOM 1417 C CA . ALA A 1 182 ? -1.308 7.962 7.738 1.00 98.75 182 ALA A CA 1
ATOM 1418 C C . ALA A 1 182 ? -1.626 7.816 9.235 1.00 98.75 182 ALA A C 1
ATOM 1420 O O . ALA A 1 182 ? -2.045 6.751 9.685 1.00 98.75 182 ALA A O 1
ATOM 1421 N N . SER A 1 183 ? -1.492 8.894 10.017 1.00 98.56 183 SER A N 1
ATOM 1422 C CA . SER A 1 183 ? -1.829 8.880 11.446 1.00 98.56 183 SER A CA 1
ATOM 1423 C C . SER A 1 183 ? -3.318 8.600 11.693 1.00 98.56 183 SER A C 1
ATOM 1425 O O . SER A 1 183 ? -3.661 7.805 12.570 1.00 98.56 183 SER A O 1
ATOM 1427 N N . LEU A 1 184 ? -4.205 9.181 10.877 1.00 98.38 184 LEU A N 1
ATOM 1428 C CA . LEU A 1 184 ? -5.650 8.946 10.939 1.00 98.38 184 LEU A CA 1
ATOM 1429 C C . LEU A 1 184 ? -6.006 7.524 10.484 1.00 98.38 184 LEU A C 1
ATOM 1431 O O . LEU A 1 184 ? -6.835 6.864 11.117 1.00 98.38 184 LEU A O 1
ATOM 1435 N N . ALA A 1 185 ? -5.356 7.028 9.429 1.00 98.69 185 ALA A N 1
ATOM 1436 C CA . ALA A 1 185 ? -5.532 5.664 8.943 1.00 98.69 185 ALA A CA 1
ATOM 1437 C C . ALA A 1 185 ? -5.102 4.636 10.001 1.00 98.69 185 ALA A C 1
ATOM 1439 O O . ALA A 1 185 ? -5.852 3.709 10.305 1.00 98.69 185 ALA A O 1
ATOM 1440 N N . VAL A 1 186 ? -3.952 4.836 10.651 1.00 98.81 186 VAL A N 1
ATOM 1441 C CA . VAL A 1 186 ? -3.486 3.959 11.736 1.00 98.81 186 VAL A CA 1
ATOM 1442 C C . VAL A 1 186 ? -4.369 4.071 12.980 1.00 98.81 186 VAL A C 1
ATOM 1444 O O . VAL A 1 186 ? -4.620 3.060 13.634 1.00 98.81 186 VAL A O 1
ATOM 1447 N N . ALA A 1 187 ? -4.922 5.246 13.289 1.00 98.31 187 ALA A N 1
ATOM 1448 C CA . ALA A 1 187 ? -5.912 5.371 14.357 1.00 98.31 187 ALA A CA 1
ATOM 1449 C C . ALA A 1 187 ? -7.161 4.515 14.072 1.00 98.31 187 ALA A C 1
ATOM 1451 O O . ALA A 1 187 ? -7.613 3.778 14.950 1.00 98.31 187 ALA A O 1
ATOM 1452 N N . LEU A 1 188 ? -7.685 4.534 12.840 1.00 98.38 188 LEU A N 1
ATOM 1453 C CA . LEU A 1 188 ? -8.771 3.635 12.431 1.00 98.38 188 LEU A CA 1
ATOM 1454 C C . LEU A 1 188 ? -8.349 2.162 12.472 1.00 98.38 188 LEU A C 1
ATOM 1456 O O . LEU A 1 188 ? -9.132 1.324 12.919 1.00 98.38 188 LEU A O 1
ATOM 1460 N N . ALA A 1 189 ? -7.118 1.845 12.070 1.00 98.75 189 ALA A N 1
ATOM 1461 C CA . ALA A 1 189 ? -6.586 0.489 12.127 1.00 98.75 189 ALA A CA 1
ATOM 1462 C C . ALA A 1 189 ? -6.595 -0.060 13.554 1.00 98.75 189 ALA A C 1
ATOM 1464 O O . ALA A 1 189 ? -7.093 -1.159 13.786 1.00 98.75 189 ALA A O 1
ATOM 1465 N N . VAL A 1 190 ? -6.121 0.728 14.523 1.00 98.69 190 VAL A N 1
ATOM 1466 C CA . VAL A 1 190 ? -6.145 0.363 15.944 1.00 98.69 190 VAL A CA 1
ATOM 1467 C C . VAL A 1 190 ? -7.574 0.093 16.401 1.00 98.69 190 VAL A C 1
ATOM 1469 O O . VAL A 1 190 ? -7.823 -0.966 16.970 1.00 98.69 190 VAL A O 1
ATOM 1472 N N . LYS A 1 191 ? -8.530 0.977 16.090 1.00 98.31 191 LYS A N 1
ATOM 1473 C CA . LYS A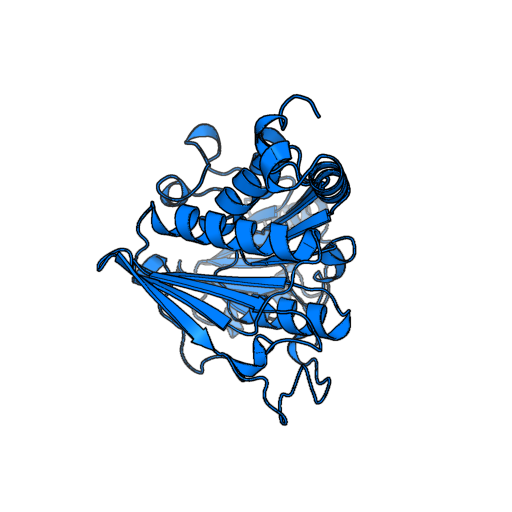 1 191 ? -9.943 0.765 16.441 1.00 98.31 191 LYS A CA 1
ATOM 1474 C C . LYS A 1 191 ? -10.482 -0.556 15.884 1.00 98.31 191 LYS A C 1
ATOM 1476 O O . LYS A 1 191 ? -11.063 -1.348 16.627 1.00 98.31 191 LYS A O 1
ATOM 1481 N N . ILE A 1 192 ? -10.245 -0.828 14.597 1.00 98.56 192 ILE A N 1
ATOM 1482 C CA . ILE A 1 192 ? -10.695 -2.063 13.936 1.00 98.56 192 ILE A CA 1
ATOM 1483 C C . ILE A 1 192 ? -10.049 -3.290 14.588 1.00 98.56 192 ILE A C 1
ATOM 1485 O O . ILE A 1 192 ? -10.749 -4.233 14.960 1.00 98.56 192 ILE A O 1
ATOM 1489 N N . LEU A 1 193 ? -8.728 -3.272 14.782 1.00 98.62 193 LEU A N 1
ATOM 1490 C CA . LEU A 1 193 ? -7.984 -4.381 15.380 1.00 98.62 193 LEU A CA 1
ATOM 1491 C C . LEU A 1 193 ? -8.396 -4.627 16.831 1.00 98.62 193 LEU A C 1
ATOM 1493 O O . LEU A 1 193 ? -8.448 -5.778 17.260 1.00 98.62 193 LEU A O 1
ATOM 1497 N N . LEU A 1 194 ? -8.754 -3.589 17.588 1.00 98.31 194 LEU A N 1
ATOM 1498 C CA . LEU A 1 194 ? -9.283 -3.715 18.947 1.00 98.31 194 LEU A CA 1
ATOM 1499 C C . LEU A 1 194 ? -10.740 -4.191 18.988 1.00 98.31 194 LEU A C 1
ATOM 1501 O O . LEU A 1 194 ? -11.155 -4.758 19.998 1.00 98.31 194 LEU A O 1
ATOM 1505 N N . GLY A 1 195 ? -11.446 -4.166 17.857 1.00 96.56 195 GLY A N 1
ATOM 1506 C CA . GLY A 1 195 ? -12.841 -4.594 17.746 1.00 96.56 195 GLY A CA 1
ATOM 1507 C C . GLY A 1 195 ? -13.830 -3.508 18.160 1.00 96.56 195 GLY A C 1
ATOM 1508 O O . GLY A 1 195 ? -14.963 -3.823 18.518 1.00 96.56 195 GLY A O 1
ATOM 1509 N N . GLU A 1 196 ? -13.401 -2.248 18.138 1.00 96.44 196 GLU A N 1
ATOM 1510 C CA . GLU A 1 196 ? -14.278 -1.107 18.356 1.00 96.44 196 GLU A CA 1
ATOM 1511 C C . GLU A 1 196 ? -15.233 -0.911 17.175 1.00 96.44 196 GLU A C 1
ATOM 1513 O O . GLU A 1 196 ? -14.967 -1.314 16.039 1.00 96.44 196 GLU A O 1
ATOM 1518 N N . GLU A 1 197 ? -16.356 -0.249 17.440 1.00 92.94 197 GLU A N 1
ATOM 1519 C CA . GLU A 1 197 ? -17.308 0.099 16.397 1.00 92.94 197 GLU A CA 1
ATOM 1520 C C . GLU A 1 197 ? -16.745 1.189 15.471 1.00 92.94 197 GLU A C 1
ATOM 1522 O O . GLU A 1 197 ? -16.178 2.205 15.901 1.00 92.94 197 GLU A O 1
ATOM 1527 N N . VAL A 1 198 ? -16.928 0.971 14.170 1.00 94.19 198 VAL A N 1
ATOM 1528 C CA . VAL A 1 198 ? -16.526 1.895 13.114 1.00 94.19 198 VAL A CA 1
ATOM 1529 C C . VAL A 1 198 ? -17.713 2.117 12.189 1.00 94.19 198 VAL A C 1
ATOM 1531 O O . VAL A 1 198 ? -18.336 1.165 11.721 1.00 94.19 198 VAL A O 1
ATOM 1534 N N . LYS A 1 199 ? -18.027 3.389 11.948 1.00 94.62 199 LYS A N 1
ATOM 1535 C CA . LYS A 1 199 ? -19.136 3.808 11.094 1.00 94.62 199 LYS A CA 1
ATOM 1536 C C . LYS A 1 199 ? -18.737 3.807 9.622 1.00 94.62 199 LYS A C 1
ATOM 1538 O O . LYS A 1 199 ? -17.558 3.908 9.287 1.00 94.62 199 LYS A O 1
ATOM 1543 N N . SER A 1 200 ? -19.740 3.744 8.750 1.00 95.44 200 SER A N 1
ATOM 1544 C CA . SER A 1 200 ? -19.580 3.904 7.302 1.00 95.44 200 SER A CA 1
ATOM 1545 C C . SER A 1 200 ? -19.409 5.383 6.938 1.00 95.44 200 SER A C 1
ATOM 1547 O O . SER A 1 200 ? -20.283 5.988 6.329 1.00 95.44 200 SER A O 1
ATOM 1549 N N . GLU A 1 201 ? -18.304 5.988 7.366 1.00 95.88 201 GLU A N 1
ATOM 1550 C CA . GLU A 1 201 ? -18.010 7.413 7.184 1.00 95.88 201 GLU A CA 1
ATOM 1551 C C . GLU A 1 201 ? -16.638 7.592 6.528 1.00 95.88 201 GLU A C 1
ATOM 1553 O O . GLU A 1 201 ? -15.683 6.892 6.862 1.00 95.88 201 GLU A O 1
ATOM 1558 N N . MET A 1 202 ? -16.524 8.559 5.623 1.00 96.88 202 MET A N 1
ATOM 1559 C CA . MET A 1 202 ? -15.257 9.040 5.090 1.00 96.88 202 MET A CA 1
ATOM 1560 C C . MET A 1 202 ? -14.853 10.310 5.834 1.00 96.88 202 MET A C 1
ATOM 1562 O O . MET A 1 202 ? -15.634 11.254 5.940 1.00 96.88 202 MET A O 1
ATOM 1566 N N . ILE A 1 203 ? -13.627 10.332 6.344 1.00 97.94 203 ILE A N 1
ATOM 1567 C CA . ILE A 1 203 ? -12.993 11.534 6.878 1.00 97.94 203 ILE A CA 1
ATOM 1568 C C . ILE A 1 203 ? -12.360 12.262 5.698 1.00 97.94 203 ILE A C 1
ATOM 1570 O O . ILE A 1 203 ? -11.473 11.709 5.052 1.00 97.94 203 ILE A O 1
ATOM 1574 N N . PHE A 1 204 ? -12.801 13.486 5.442 1.00 97.12 204 PHE A N 1
ATOM 1575 C CA . PHE A 1 204 ? -12.153 14.423 4.535 1.00 97.12 204 PHE A CA 1
ATOM 1576 C C . PHE A 1 204 ? -11.449 15.502 5.355 1.00 97.12 204 PHE A C 1
ATOM 1578 O O . PHE A 1 204 ? -11.967 15.941 6.383 1.00 97.12 204 PHE A O 1
ATOM 1585 N N . PHE A 1 205 ? -10.276 15.934 4.910 1.00 97.75 205 PHE A N 1
ATOM 1586 C CA . PHE A 1 205 ? -9.617 17.103 5.476 1.00 97.75 205 PHE A CA 1
ATOM 1587 C C . PHE A 1 205 ? -8.939 17.931 4.389 1.00 97.75 205 PHE A C 1
ATOM 1589 O O . PHE A 1 205 ? -8.466 17.372 3.398 1.00 97.75 205 PHE A O 1
ATOM 1596 N N . ASP A 1 206 ? -8.822 19.238 4.619 1.00 96.38 206 ASP A N 1
ATOM 1597 C CA . ASP A 1 206 ? -7.972 20.143 3.842 1.00 96.38 206 ASP A CA 1
ATOM 1598 C C . ASP A 1 206 ? -7.056 20.917 4.792 1.00 96.38 206 ASP A C 1
ATOM 1600 O O . ASP A 1 206 ? -7.495 21.719 5.611 1.00 96.38 206 ASP A O 1
ATOM 1604 N N . THR A 1 207 ? -5.749 20.702 4.688 1.00 96.81 207 THR A N 1
ATOM 1605 C CA . THR A 1 207 ? -4.761 21.387 5.529 1.00 96.81 207 THR A CA 1
ATOM 1606 C C . THR A 1 207 ? -4.580 22.854 5.164 1.00 96.81 207 THR A C 1
ATOM 1608 O O . THR A 1 207 ? -3.950 23.591 5.916 1.00 96.81 207 THR A O 1
ATOM 1611 N N . LYS A 1 208 ? -5.071 23.287 3.997 1.00 95.12 208 LYS A N 1
ATOM 1612 C CA . LYS A 1 208 ? -5.028 24.694 3.601 1.00 95.12 208 LYS A CA 1
ATOM 1613 C C . LYS A 1 208 ? -6.004 25.526 4.428 1.00 95.12 208 LYS A C 1
ATOM 1615 O O . LYS A 1 208 ? -5.660 26.640 4.817 1.00 95.12 208 LYS A O 1
ATOM 1620 N N . THR A 1 209 ? -7.201 24.998 4.675 1.00 96.38 209 THR A N 1
ATOM 1621 C CA . THR A 1 209 ? -8.240 25.649 5.488 1.00 96.38 209 THR A CA 1
ATOM 1622 C C . THR A 1 209 ? -8.261 25.149 6.932 1.00 96.38 209 THR A C 1
ATOM 1624 O O . THR A 1 209 ? -8.787 25.839 7.798 1.00 96.38 209 THR A O 1
ATOM 1627 N N . LEU A 1 210 ? -7.612 24.008 7.200 1.00 95.94 210 LEU A N 1
ATOM 1628 C CA . LEU A 1 210 ? -7.656 23.254 8.459 1.00 95.94 210 LEU A CA 1
ATOM 1629 C C . LEU A 1 210 ? -9.047 22.686 8.780 1.00 95.94 210 LEU A C 1
ATOM 1631 O O . LEU A 1 210 ? -9.352 22.414 9.943 1.00 95.94 210 LEU A O 1
ATOM 1635 N N . ASP A 1 211 ? -9.862 22.464 7.749 1.00 95.31 211 ASP A N 1
ATOM 1636 C CA . ASP A 1 211 ? -11.187 21.870 7.892 1.00 95.31 211 ASP A CA 1
ATOM 1637 C C . ASP A 1 211 ? -11.117 20.342 7.943 1.00 95.31 211 ASP A C 1
ATOM 1639 O O . ASP A 1 211 ? -10.322 19.704 7.245 1.00 95.31 211 ASP A O 1
ATOM 1643 N N . PHE A 1 212 ? -11.996 19.762 8.761 1.00 97.44 212 PHE A N 1
ATOM 1644 C CA . PHE A 1 212 ? -12.211 18.324 8.878 1.00 97.44 212 PHE A CA 1
ATOM 1645 C C . PHE A 1 212 ? -13.701 18.030 8.805 1.00 97.44 212 PHE A C 1
ATOM 1647 O O . PHE A 1 212 ? -14.486 18.523 9.616 1.00 97.44 212 PHE A O 1
ATOM 1654 N N . GLU A 1 213 ? -14.076 17.155 7.884 1.00 96.06 213 GLU A N 1
ATOM 1655 C CA . GLU A 1 213 ? -15.454 16.738 7.687 1.00 96.06 213 GLU A CA 1
ATOM 1656 C C . GLU A 1 213 ? -15.564 15.220 7.777 1.00 96.06 213 GLU A C 1
ATOM 1658 O O . GLU A 1 213 ? -14.687 14.473 7.339 1.00 96.06 213 GLU A O 1
ATOM 1663 N N . LYS A 1 214 ? -16.668 14.753 8.358 1.00 96.75 214 LYS A N 1
ATOM 1664 C CA . LYS A 1 214 ? -17.067 13.348 8.300 1.00 96.75 214 LYS A CA 1
ATOM 1665 C C . LYS A 1 214 ? -18.301 13.252 7.432 1.00 96.75 214 LYS A C 1
ATOM 1667 O O . LYS A 1 214 ? -19.333 13.831 7.759 1.00 96.75 214 LYS A O 1
ATOM 1672 N N . ILE A 1 215 ? -18.176 12.515 6.342 1.00 94.75 215 ILE A N 1
ATOM 1673 C CA . ILE A 1 215 ? -19.229 12.335 5.354 1.00 94.75 215 ILE A CA 1
ATOM 1674 C C . ILE A 1 215 ? -19.693 10.888 5.457 1.00 94.75 215 ILE A C 1
ATOM 1676 O O . ILE A 1 215 ? -18.900 9.968 5.268 1.00 94.75 215 ILE A O 1
ATOM 1680 N N . GLU A 1 216 ? -20.967 10.667 5.770 1.00 95.69 216 GLU A N 1
ATOM 1681 C CA . GLU A 1 216 ? -21.532 9.319 5.752 1.00 95.69 216 GLU A CA 1
ATOM 1682 C C . GLU A 1 216 ? -21.565 8.791 4.314 1.00 95.69 216 GLU A C 1
ATOM 1684 O O . GLU A 1 216 ? -22.079 9.443 3.404 1.00 95.69 216 GLU A O 1
ATOM 1689 N N . ILE A 1 217 ? -21.000 7.603 4.108 1.00 95.50 217 ILE A N 1
ATOM 1690 C CA . ILE A 1 217 ? -20.976 6.937 2.810 1.00 95.50 217 ILE A CA 1
ATOM 1691 C C . ILE A 1 217 ? -21.973 5.780 2.862 1.00 95.50 217 ILE A C 1
ATOM 1693 O O . ILE A 1 217 ? -21.701 4.768 3.522 1.00 95.50 217 ILE A O 1
ATOM 1697 N N . PRO A 1 218 ? -23.123 5.890 2.176 1.00 94.19 218 PRO A N 1
ATOM 1698 C CA . PRO A 1 218 ? -24.130 4.846 2.201 1.00 94.19 218 PRO A CA 1
ATOM 1699 C C . PRO A 1 218 ? -23.654 3.622 1.417 1.00 94.19 218 PRO A C 1
ATOM 1701 O O . PRO A 1 218 ? -23.102 3.716 0.315 1.00 94.19 218 PRO A O 1
ATOM 1704 N N . ARG A 1 2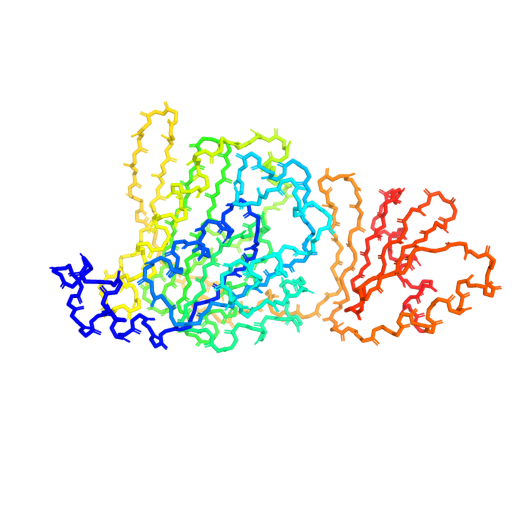19 ? -23.908 2.437 1.976 1.00 95.69 219 ARG A N 1
ATOM 1705 C CA . ARG A 1 219 ? -23.764 1.185 1.234 1.00 95.69 219 ARG A CA 1
ATOM 1706 C C . ARG A 1 219 ? -24.860 1.129 0.171 1.00 95.69 219 ARG A C 1
ATOM 1708 O O . ARG A 1 219 ? -26.022 1.383 0.461 1.00 95.69 219 ARG A O 1
ATOM 1715 N N . ARG A 1 220 ? -24.482 0.793 -1.060 1.00 95.62 220 ARG A N 1
ATOM 1716 C CA . ARG A 1 220 ? -25.415 0.678 -2.184 1.00 95.62 220 ARG A CA 1
ATOM 1717 C C . ARG A 1 220 ? -26.030 -0.715 -2.264 1.00 95.62 220 ARG A C 1
ATOM 1719 O O . ARG A 1 220 ? -25.288 -1.697 -2.306 1.00 95.62 220 ARG A O 1
ATOM 1726 N N . ASP A 1 221 ? -27.351 -0.780 -2.405 1.00 96.38 221 ASP A N 1
ATOM 1727 C CA . ASP A 1 221 ? -28.103 -2.035 -2.571 1.00 96.38 221 ASP A CA 1
ATOM 1728 C C . ASP A 1 221 ? -27.867 -2.711 -3.931 1.00 96.38 221 ASP A C 1
ATOM 1730 O O . ASP A 1 221 ? -28.117 -3.899 -4.099 1.00 96.38 221 ASP A O 1
ATOM 1734 N N . ASP A 1 222 ? -27.351 -1.975 -4.916 1.00 96.44 222 ASP A N 1
ATOM 1735 C CA . ASP A 1 222 ? -27.045 -2.468 -6.260 1.00 96.44 222 ASP A CA 1
ATOM 1736 C C . ASP A 1 222 ? -25.539 -2.666 -6.508 1.00 96.44 222 ASP A C 1
ATOM 1738 O O . ASP A 1 222 ? -25.120 -2.860 -7.648 1.00 96.44 222 ASP A O 1
ATOM 1742 N N . CYS A 1 223 ? -24.707 -2.608 -5.461 1.00 97.75 223 CYS A N 1
ATOM 1743 C CA . CYS A 1 223 ? -23.254 -2.648 -5.602 1.00 97.75 223 CYS A CA 1
ATOM 1744 C C . CYS A 1 223 ? -22.752 -3.969 -6.208 1.00 97.75 223 CYS A C 1
ATOM 1746 O O . CYS A 1 223 ? -22.950 -5.046 -5.637 1.00 97.75 223 CYS A O 1
ATOM 1748 N N . GLU A 1 224 ? -21.997 -3.868 -7.307 1.00 97.19 224 GLU A N 1
ATOM 1749 C CA . GLU A 1 224 ? -21.393 -5.015 -7.995 1.00 97.19 224 GLU A CA 1
ATOM 1750 C C . GLU A 1 224 ? -20.514 -5.869 -7.070 1.00 97.19 224 GLU A C 1
ATOM 1752 O O . GLU A 1 224 ? -20.628 -7.087 -7.090 1.00 97.19 224 GLU A O 1
ATOM 1757 N N . ALA A 1 225 ? -19.703 -5.266 -6.194 1.00 97.38 225 ALA A N 1
ATOM 1758 C CA . ALA A 1 225 ? -18.841 -6.033 -5.288 1.00 97.38 225 ALA A CA 1
ATOM 1759 C C . ALA A 1 225 ? -19.588 -6.515 -4.038 1.00 97.38 225 ALA A C 1
ATOM 1761 O O . ALA A 1 225 ? -19.793 -7.709 -3.858 1.00 97.38 225 ALA A O 1
ATOM 1762 N N . CYS A 1 226 ? -19.988 -5.605 -3.142 1.00 97.44 226 CYS A N 1
ATOM 1763 C CA . CYS A 1 226 ? -20.446 -5.996 -1.803 1.00 97.44 226 CYS A CA 1
ATOM 1764 C C . CYS A 1 226 ? -21.902 -6.472 -1.719 1.00 97.44 226 CYS A C 1
ATOM 1766 O O . CYS A 1 226 ? -22.357 -6.769 -0.615 1.00 97.44 226 CYS A O 1
ATOM 1768 N N . VAL A 1 227 ? -22.652 -6.473 -2.827 1.00 97.50 227 VAL A N 1
ATOM 1769 C CA . VAL A 1 227 ? -24.005 -7.053 -2.885 1.00 97.50 227 VAL A CA 1
ATOM 1770 C C . VAL A 1 227 ? -24.078 -8.160 -3.928 1.00 97.50 227 VAL A C 1
ATOM 1772 O O . VAL A 1 227 ? -24.479 -9.270 -3.600 1.00 97.50 227 VAL A O 1
ATOM 1775 N N . ARG A 1 228 ? -23.653 -7.892 -5.168 1.00 97.50 228 ARG A N 1
ATOM 1776 C CA . ARG A 1 228 ? -23.734 -8.877 -6.263 1.00 97.50 228 ARG A CA 1
ATOM 1777 C C . ARG A 1 228 ? -22.561 -9.857 -6.308 1.00 97.50 228 ARG A C 1
ATOM 1779 O O . ARG A 1 228 ? -22.644 -10.843 -7.031 1.00 97.50 228 ARG A O 1
ATOM 1786 N N . HIS A 1 229 ? -21.495 -9.606 -5.543 1.00 97.00 229 HIS A N 1
ATOM 1787 C CA . HIS A 1 229 ? -20.292 -10.447 -5.473 1.00 97.00 229 HIS A CA 1
ATOM 1788 C C . HIS A 1 229 ? -19.624 -10.659 -6.845 1.00 97.00 229 HIS A C 1
ATOM 1790 O O . HIS A 1 229 ? -19.026 -11.697 -7.123 1.00 97.00 229 HIS A O 1
ATOM 1796 N N . ASN A 1 230 ? -19.715 -9.644 -7.704 1.00 96.50 230 ASN A N 1
ATOM 1797 C CA . ASN A 1 230 ? -19.070 -9.582 -9.001 1.00 96.50 230 ASN A CA 1
ATOM 1798 C C . ASN A 1 230 ? -17.677 -8.946 -8.865 1.00 96.50 230 ASN A C 1
ATOM 1800 O O . ASN A 1 230 ? -17.526 -7.722 -8.817 1.00 96.50 230 ASN A O 1
ATOM 1804 N N . PHE A 1 231 ? -16.654 -9.795 -8.783 1.00 96.69 231 PHE A N 1
ATOM 1805 C CA . PHE A 1 231 ? -15.267 -9.406 -8.514 1.00 96.69 231 PHE A CA 1
ATOM 1806 C C . PHE A 1 231 ? -14.438 -9.243 -9.795 1.00 96.69 231 PHE A C 1
ATOM 1808 O O . PHE A 1 231 ? -13.364 -9.829 -9.928 1.00 96.69 231 PHE A O 1
ATOM 1815 N N . THR A 1 232 ? -14.941 -8.451 -10.747 1.00 94.00 232 THR A N 1
ATOM 1816 C CA . THR A 1 232 ? -14.300 -8.244 -12.062 1.00 94.00 232 THR A CA 1
ATOM 1817 C C . THR A 1 232 ? -12.853 -7.753 -11.979 1.00 94.00 232 THR A C 1
ATOM 1819 O O . THR A 1 232 ? -12.077 -7.987 -12.899 1.00 94.00 232 THR A O 1
ATOM 1822 N N . PHE A 1 233 ? -12.450 -7.063 -10.903 1.00 93.75 233 PHE A N 1
ATOM 1823 C CA . PHE A 1 233 ? -11.068 -6.600 -10.765 1.00 93.75 233 PHE A CA 1
ATOM 1824 C C . PHE A 1 233 ? -10.124 -7.694 -10.276 1.00 93.75 233 PHE A C 1
ATOM 1826 O O . PHE A 1 233 ? -8.933 -7.439 -10.238 1.00 93.75 233 PHE A O 1
ATOM 1833 N N . LEU A 1 234 ? -10.607 -8.897 -9.949 1.00 94.81 234 LEU A N 1
ATOM 1834 C CA . LEU A 1 234 ? -9.769 -10.075 -9.689 1.00 94.81 234 LEU A CA 1
ATOM 1835 C C . LEU A 1 234 ? -9.572 -10.955 -10.929 1.00 94.81 234 LEU A C 1
ATOM 1837 O O . LEU A 1 234 ? -8.886 -11.975 -10.854 1.00 94.81 234 LEU A O 1
ATOM 1841 N N . GLU A 1 235 ? -10.163 -10.587 -12.064 1.00 91.31 235 GLU A N 1
ATOM 1842 C CA . GLU A 1 235 ? -9.918 -11.270 -13.328 1.00 91.31 235 GLU A CA 1
ATOM 1843 C C . GLU A 1 235 ? -8.496 -10.976 -13.814 1.00 91.31 235 GLU A C 1
ATOM 1845 O O . GLU A 1 235 ? -8.057 -9.824 -13.912 1.00 91.31 235 GLU A O 1
ATOM 1850 N N . LYS A 1 236 ? -7.758 -12.046 -14.107 1.00 87.19 236 LYS A N 1
ATOM 1851 C CA . LYS A 1 236 ? -6.373 -11.981 -14.564 1.00 87.19 236 LYS A CA 1
ATOM 1852 C C . LYS A 1 236 ? -6.328 -11.646 -16.049 1.00 87.19 236 LYS A C 1
ATOM 1854 O O . LYS A 1 236 ? -6.755 -12.435 -16.887 1.00 87.19 236 LYS A O 1
ATOM 1859 N N . GLN A 1 237 ? -5.784 -10.480 -16.370 1.00 85.38 237 GLN A N 1
ATOM 1860 C CA . GLN A 1 237 ? -5.655 -9.977 -17.735 1.00 85.38 237 GLN A CA 1
ATOM 1861 C C . GLN A 1 237 ? -4.331 -9.237 -17.903 1.00 85.38 237 GLN A C 1
ATOM 1863 O O . GLN A 1 237 ? -3.800 -8.684 -16.938 1.00 85.38 237 GLN A O 1
ATOM 1868 N N . MET A 1 238 ? -3.800 -9.223 -19.128 1.00 85.94 238 MET A N 1
ATOM 1869 C CA . MET A 1 238 ? -2.643 -8.388 -19.441 1.00 85.94 238 MET A CA 1
ATOM 1870 C C . MET A 1 238 ? -3.034 -6.927 -19.250 1.00 85.94 238 MET A C 1
ATOM 1872 O O . MET A 1 238 ? -4.038 -6.468 -19.796 1.00 85.94 238 MET A O 1
ATOM 1876 N N . ARG A 1 239 ? -2.224 -6.201 -18.489 1.00 87.69 239 ARG A N 1
ATOM 1877 C CA . ARG A 1 239 ? -2.444 -4.788 -18.206 1.00 87.69 239 ARG A CA 1
ATOM 1878 C C . ARG A 1 239 ? -1.361 -3.945 -18.827 1.00 87.69 239 ARG A C 1
ATOM 1880 O O . ARG A 1 239 ? -0.194 -4.326 -18.817 1.00 87.69 239 ARG A O 1
ATOM 1887 N N . ILE A 1 240 ? -1.781 -2.798 -19.341 1.00 89.19 240 ILE A N 1
ATOM 1888 C CA . ILE A 1 240 ? -0.897 -1.797 -19.914 1.00 89.19 240 ILE A CA 1
ATOM 1889 C C . ILE A 1 240 ? -1.270 -0.465 -19.308 1.00 89.19 240 ILE A C 1
ATOM 1891 O O . ILE A 1 240 ? -2.438 -0.084 -19.313 1.00 89.19 240 ILE A O 1
ATOM 1895 N N . GLU A 1 241 ? -0.282 0.205 -18.738 1.00 87.12 241 GLU A N 1
ATOM 1896 C CA . GLU A 1 241 ? -0.481 1.452 -18.020 1.00 87.12 241 GLU A CA 1
ATOM 1897 C C . GLU A 1 241 ? 0.588 2.449 -18.425 1.00 87.12 241 GLU A C 1
ATOM 1899 O O . GLU A 1 241 ? 1.774 2.128 -18.427 1.00 87.12 241 GLU A O 1
ATOM 1904 N N . ARG A 1 242 ? 0.172 3.678 -18.731 1.00 85.56 242 ARG A N 1
ATOM 1905 C CA . ARG A 1 242 ? 1.111 4.785 -18.891 1.00 85.56 242 ARG A CA 1
ATOM 1906 C C . ARG A 1 242 ? 1.447 5.371 -17.522 1.00 85.56 242 ARG A C 1
ATOM 1908 O O . ARG A 1 242 ? 0.551 5.716 -16.753 1.00 85.56 242 ARG A O 1
ATOM 1915 N N . MET A 1 243 ? 2.735 5.479 -17.244 1.00 83.31 243 MET A N 1
ATOM 1916 C CA . MET A 1 243 ? 3.309 6.004 -16.012 1.00 83.31 243 MET A CA 1
ATOM 1917 C C . MET A 1 243 ? 3.434 7.533 -16.067 1.00 83.31 243 MET A C 1
ATOM 1919 O O . MET A 1 243 ? 3.324 8.150 -17.129 1.00 83.31 243 MET A O 1
ATOM 1923 N N . CYS A 1 244 ? 3.677 8.161 -14.911 1.00 70.56 244 CYS A N 1
ATOM 1924 C CA . CYS A 1 244 ? 3.791 9.622 -14.810 1.00 70.56 244 CYS A CA 1
ATOM 1925 C C . CYS A 1 244 ? 4.992 10.196 -15.581 1.00 70.56 244 CYS A C 1
ATOM 1927 O O . CYS A 1 244 ? 4.927 11.338 -16.023 1.00 70.56 244 CYS A O 1
ATOM 1929 N N . ASP A 1 245 ? 6.058 9.413 -15.766 1.00 75.00 245 ASP A N 1
ATOM 1930 C CA . ASP A 1 245 ? 7.240 9.774 -16.563 1.00 75.00 245 ASP A CA 1
ATOM 1931 C C . ASP A 1 245 ? 7.038 9.544 -18.077 1.00 75.00 245 ASP A C 1
ATOM 1933 O O . ASP A 1 245 ? 7.965 9.706 -18.865 1.00 75.00 245 ASP A O 1
ATOM 1937 N N . GLY A 1 246 ? 5.828 9.158 -18.494 1.00 81.19 246 GLY A N 1
ATOM 1938 C CA . GLY A 1 246 ? 5.475 8.872 -19.883 1.00 81.19 246 GLY A CA 1
ATOM 1939 C C . GLY A 1 246 ? 5.771 7.440 -20.328 1.00 81.19 246 GLY A C 1
ATOM 1940 O O . GLY A 1 246 ? 5.247 7.033 -21.370 1.00 81.19 246 GLY A O 1
ATOM 1941 N N . SER A 1 247 ? 6.530 6.667 -19.541 1.00 89.62 247 SER A N 1
ATOM 1942 C CA . SER A 1 247 ? 6.822 5.261 -19.833 1.00 89.62 247 SER A CA 1
ATOM 1943 C C . SER A 1 247 ? 5.560 4.399 -19.818 1.00 89.62 247 SER A C 1
ATOM 1945 O O . SER A 1 247 ? 4.536 4.767 -19.237 1.00 89.62 247 SER A O 1
ATOM 1947 N N . ILE A 1 248 ? 5.608 3.247 -20.485 1.00 92.75 248 ILE A N 1
ATOM 1948 C CA . ILE A 1 248 ? 4.492 2.303 -20.537 1.00 92.75 248 ILE A CA 1
ATOM 1949 C C . ILE A 1 248 ? 4.890 1.024 -19.809 1.00 92.75 248 ILE A C 1
ATOM 1951 O O . ILE A 1 248 ? 5.846 0.347 -20.183 1.00 92.75 248 ILE A O 1
ATOM 1955 N N . GLN A 1 249 ? 4.134 0.679 -18.770 1.00 93.75 249 GLN A N 1
ATOM 1956 C CA . GLN A 1 249 ? 4.274 -0.575 -18.049 1.00 93.75 249 GLN A CA 1
ATOM 1957 C C . GLN A 1 249 ? 3.358 -1.638 -18.655 1.00 93.75 249 GLN A C 1
ATOM 1959 O O . GLN A 1 249 ? 2.168 -1.395 -18.848 1.00 93.75 249 GLN A O 1
ATOM 1964 N N . VAL A 1 250 ? 3.894 -2.836 -18.880 1.00 93.75 250 VAL A N 1
ATOM 1965 C CA . VAL A 1 250 ? 3.147 -4.039 -19.253 1.00 93.75 250 VAL A CA 1
ATOM 1966 C C . VAL A 1 250 ? 3.245 -5.056 -18.117 1.00 93.75 250 VAL A C 1
ATOM 1968 O O . VAL A 1 250 ? 4.337 -5.477 -17.731 1.00 93.75 250 VAL A O 1
ATOM 1971 N N . THR A 1 251 ? 2.096 -5.469 -17.588 1.00 91.69 251 THR A N 1
ATOM 1972 C CA . THR A 1 251 ? 1.985 -6.503 -16.553 1.00 91.69 251 THR A CA 1
ATOM 1973 C C . THR A 1 251 ? 1.280 -7.730 -17.142 1.00 91.69 251 THR A C 1
ATOM 1975 O O . THR A 1 251 ? 0.157 -7.595 -17.643 1.00 91.69 251 THR A O 1
ATOM 1978 N N . PRO A 1 252 ? 1.896 -8.927 -17.108 1.00 89.38 252 PRO A N 1
ATOM 1979 C CA . PRO A 1 252 ? 1.270 -10.142 -17.620 1.00 89.38 252 PRO A CA 1
ATOM 1980 C C . PRO A 1 252 ? 0.051 -10.564 -16.777 1.00 89.38 252 PRO A C 1
ATOM 1982 O O . PRO A 1 252 ? -0.035 -10.213 -15.600 1.00 89.38 252 PRO A O 1
ATOM 1985 N N . PRO A 1 253 ? -0.892 -11.337 -17.353 1.00 86.50 253 PRO A N 1
ATOM 1986 C CA . PRO A 1 253 ? -2.070 -11.827 -16.631 1.00 86.50 253 PRO A CA 1
ATOM 1987 C C . PRO A 1 253 ? -1.704 -12.778 -15.486 1.00 86.50 253 PRO A C 1
ATOM 1989 O O . PRO A 1 253 ? -2.358 -12.787 -14.446 1.00 86.50 253 PRO A O 1
ATOM 1992 N N . GLU A 1 254 ? -0.658 -13.577 -15.680 1.00 86.50 254 GLU A N 1
ATOM 1993 C CA . GLU A 1 254 ? -0.122 -14.499 -14.688 1.00 86.50 254 GLU A CA 1
ATOM 1994 C C . GLU A 1 254 ? 1.292 -14.080 -14.314 1.00 86.50 254 GLU A C 1
ATOM 1996 O O . GLU A 1 254 ? 2.062 -13.625 -15.165 1.00 86.50 254 GLU A O 1
ATOM 2001 N N . LYS A 1 255 ? 1.644 -14.271 -13.040 1.00 80.56 255 LYS A N 1
ATOM 2002 C CA . LYS A 1 255 ? 3.003 -14.023 -12.570 1.00 80.56 255 LYS A CA 1
ATOM 2003 C C . LYS A 1 255 ? 3.965 -14.935 -13.327 1.00 80.56 255 LYS A C 1
ATOM 2005 O O . LYS A 1 255 ? 3.817 -16.157 -13.310 1.00 80.56 255 LYS A O 1
ATOM 2010 N N . MET A 1 256 ? 4.968 -14.338 -13.958 1.00 88.56 256 MET A N 1
ATOM 2011 C CA . MET A 1 256 ? 6.041 -15.078 -14.611 1.00 88.56 256 MET A CA 1
ATOM 2012 C C . MET A 1 256 ? 7.214 -15.259 -13.643 1.00 88.56 256 MET A C 1
ATOM 2014 O O . MET A 1 256 ? 7.347 -14.539 -12.655 1.00 88.56 256 MET A O 1
ATOM 2018 N N . SER A 1 257 ? 8.082 -16.224 -13.942 1.00 89.31 257 SER A N 1
ATOM 2019 C CA . SER A 1 257 ? 9.368 -16.407 -13.264 1.00 89.31 257 SER A CA 1
ATOM 2020 C C . SER A 1 257 ? 10.486 -16.275 -14.293 1.00 89.31 257 SER A C 1
ATOM 2022 O O . SER A 1 257 ? 11.063 -17.268 -14.733 1.00 89.31 257 SER A O 1
ATOM 2024 N N . VAL A 1 258 ? 10.746 -15.041 -14.724 1.00 92.00 258 VAL A N 1
ATOM 2025 C CA . VAL A 1 258 ? 11.744 -14.736 -15.752 1.00 92.00 258 VAL A CA 1
ATOM 2026 C C . VAL A 1 258 ? 13.144 -15.042 -15.222 1.00 92.00 258 VAL A C 1
ATOM 2028 O O . VAL A 1 258 ? 13.580 -14.495 -14.205 1.00 92.00 258 VAL A O 1
ATOM 2031 N N . ASN A 1 259 ? 13.871 -15.902 -15.936 1.00 94.06 259 ASN A N 1
ATOM 2032 C CA . ASN A 1 259 ? 15.273 -16.182 -15.659 1.00 94.06 259 ASN A CA 1
ATOM 2033 C C . ASN A 1 259 ? 16.151 -15.055 -16.227 1.00 94.06 259 ASN A C 1
ATOM 2035 O O . ASN A 1 259 ? 16.462 -15.033 -17.418 1.00 94.06 259 ASN A O 1
ATOM 2039 N N . LEU A 1 260 ? 16.549 -14.112 -15.367 1.00 95.19 260 LEU A N 1
ATOM 2040 C CA . LEU A 1 260 ? 17.358 -12.958 -15.779 1.00 95.19 260 LEU A CA 1
ATOM 2041 C C . LEU A 1 260 ? 18.739 -13.352 -16.324 1.00 95.19 260 LEU A C 1
ATOM 2043 O O . LEU A 1 260 ? 19.273 -12.634 -17.163 1.00 95.19 260 LEU A O 1
ATOM 2047 N N . ASP A 1 261 ? 19.316 -14.474 -15.885 1.00 95.94 261 ASP A N 1
ATOM 2048 C CA . ASP A 1 261 ? 20.614 -14.940 -16.388 1.00 95.94 261 ASP A CA 1
ATOM 2049 C C . ASP A 1 261 ? 20.507 -15.498 -17.810 1.00 95.94 261 ASP A C 1
ATOM 2051 O O . ASP A 1 261 ? 21.403 -15.313 -18.630 1.00 95.94 261 ASP A O 1
ATOM 2055 N N . GLU A 1 262 ? 19.400 -16.166 -18.123 1.00 94.94 262 GLU A N 1
ATOM 2056 C CA . GLU A 1 262 ? 19.118 -16.636 -19.479 1.00 94.94 262 GLU A CA 1
ATOM 2057 C C . GLU A 1 262 ? 18.793 -15.472 -20.418 1.00 94.94 262 GLU A C 1
ATOM 2059 O O . GLU A 1 262 ? 19.299 -15.416 -21.539 1.00 94.94 262 GLU A O 1
ATOM 2064 N N . LEU A 1 263 ? 18.002 -14.506 -19.944 1.00 95.44 263 LEU A N 1
ATOM 2065 C CA . LEU A 1 263 ? 17.704 -13.294 -20.697 1.00 95.44 263 LEU A CA 1
ATOM 2066 C C . LEU A 1 263 ? 18.976 -12.478 -20.975 1.00 95.44 263 LEU A C 1
ATOM 2068 O O . LEU A 1 263 ? 19.172 -12.051 -22.108 1.00 95.44 263 LEU A O 1
ATOM 2072 N N . ALA A 1 264 ? 19.877 -12.348 -19.998 1.00 96.19 264 ALA A N 1
ATOM 2073 C CA . ALA A 1 264 ? 21.182 -11.716 -20.184 1.00 96.19 264 ALA A CA 1
ATOM 2074 C C . ALA A 1 264 ? 21.991 -12.379 -21.311 1.00 96.19 264 ALA A C 1
ATOM 2076 O O . ALA A 1 264 ? 22.426 -11.697 -22.233 1.00 96.19 264 ALA A O 1
ATOM 2077 N N . LYS A 1 265 ? 22.100 -13.715 -21.318 1.00 96.12 265 LYS A N 1
ATOM 2078 C CA . LYS A 1 265 ? 22.785 -14.452 -22.398 1.00 96.12 265 LYS A CA 1
ATOM 2079 C C . LYS A 1 265 ? 22.151 -14.214 -23.771 1.00 96.12 265 LYS A C 1
ATOM 2081 O O . LYS A 1 265 ? 22.860 -14.117 -24.770 1.00 96.12 265 LYS A O 1
ATOM 2086 N N . ARG A 1 266 ? 20.816 -14.122 -23.842 1.00 95.06 266 ARG A N 1
ATOM 2087 C CA . ARG A 1 266 ? 20.106 -13.780 -25.088 1.00 95.06 266 ARG A CA 1
ATOM 2088 C C . ARG A 1 266 ? 20.456 -12.367 -25.558 1.00 95.06 266 ARG A C 1
ATOM 2090 O O . ARG A 1 266 ? 20.654 -12.178 -26.751 1.00 95.06 266 ARG A O 1
ATOM 2097 N N . LEU A 1 267 ? 20.554 -11.397 -24.647 1.00 95.94 267 LEU A N 1
ATOM 2098 C CA . LEU A 1 267 ? 20.950 -10.023 -24.975 1.00 95.94 267 LEU A CA 1
ATOM 2099 C C . LEU A 1 267 ? 22.409 -9.945 -25.450 1.00 95.94 267 LEU A C 1
ATOM 2101 O O . LEU A 1 267 ? 22.675 -9.291 -26.455 1.00 95.94 267 LEU A O 1
ATOM 2105 N N . GLU A 1 268 ? 23.325 -10.686 -24.821 1.00 95.62 268 GLU A N 1
ATOM 2106 C CA . GLU A 1 268 ? 24.727 -10.799 -25.261 1.00 95.62 268 GLU A CA 1
ATOM 2107 C C . GLU A 1 268 ? 24.830 -11.349 -26.686 1.00 95.62 268 GLU A C 1
ATOM 2109 O O . GLU A 1 268 ? 25.554 -10.802 -27.515 1.00 95.62 268 GLU A O 1
ATOM 2114 N N . ALA A 1 269 ? 24.058 -12.394 -27.004 1.00 94.62 269 ALA A N 1
ATOM 2115 C CA . ALA A 1 269 ? 24.008 -12.967 -28.349 1.00 94.62 269 ALA A CA 1
ATOM 2116 C C . ALA A 1 269 ? 23.452 -11.987 -29.401 1.00 94.62 269 ALA A C 1
ATOM 2118 O O . ALA A 1 269 ? 23.783 -12.098 -30.581 1.00 94.62 269 ALA A O 1
ATOM 2119 N N . LEU A 1 270 ? 22.627 -11.026 -28.978 1.00 93.50 270 LEU A N 1
ATOM 2120 C CA . LEU A 1 270 ? 22.117 -9.935 -29.811 1.00 93.50 270 LEU A CA 1
ATOM 2121 C C . LEU A 1 270 ? 23.064 -8.724 -29.858 1.00 93.50 270 LEU A C 1
ATOM 2123 O O . LEU A 1 270 ? 22.738 -7.734 -30.509 1.00 93.50 270 LEU A O 1
ATOM 2127 N N . GLY A 1 271 ? 24.215 -8.781 -29.179 1.00 94.25 271 GLY A N 1
ATOM 2128 C CA . GLY A 1 271 ? 25.177 -7.681 -29.107 1.00 94.25 271 GLY A CA 1
ATOM 2129 C C . GLY A 1 271 ? 24.674 -6.475 -28.311 1.00 94.25 271 GLY A C 1
ATOM 2130 O O . GLY A 1 271 ? 25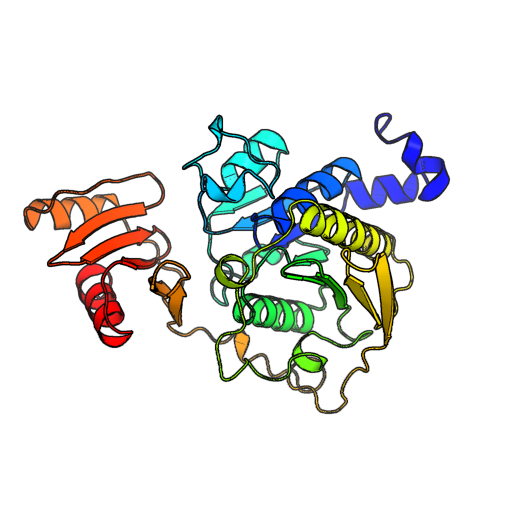.103 -5.357 -28.578 1.00 94.25 271 GLY A O 1
ATOM 2131 N N . LYS A 1 272 ? 23.742 -6.682 -27.372 1.00 94.44 272 LYS A N 1
ATOM 2132 C CA . LYS A 1 272 ? 23.164 -5.615 -26.550 1.00 94.44 272 LYS A CA 1
ATOM 2133 C C . LYS A 1 272 ? 23.876 -5.510 -25.210 1.00 94.44 272 LYS A C 1
ATOM 2135 O O . LYS A 1 272 ? 23.985 -6.497 -24.482 1.00 94.44 272 LYS A O 1
ATOM 2140 N N . GLU A 1 273 ? 24.303 -4.300 -24.872 1.00 95.12 273 GLU A N 1
ATOM 2141 C CA . GLU A 1 273 ? 24.732 -3.973 -23.516 1.00 95.12 273 GLU A CA 1
ATOM 2142 C C . GLU A 1 273 ? 23.521 -3.928 -22.579 1.00 95.12 273 GLU A C 1
ATOM 2144 O O . GLU A 1 273 ? 22.407 -3.586 -22.983 1.00 95.12 273 GLU A O 1
ATOM 2149 N N . TYR A 1 274 ? 23.732 -4.317 -21.323 1.00 96.75 274 TYR A N 1
ATOM 2150 C CA . TYR A 1 274 ? 22.673 -4.367 -20.327 1.00 96.75 274 TYR A CA 1
ATOM 2151 C C . TYR A 1 274 ? 23.214 -4.100 -18.923 1.00 96.75 274 TYR A C 1
ATOM 2153 O O . TYR A 1 274 ? 24.355 -4.424 -18.591 1.00 96.75 274 TYR A O 1
ATOM 2161 N N . LEU A 1 275 ? 22.343 -3.579 -18.064 1.00 94.88 275 LEU A N 1
ATOM 2162 C CA . LEU A 1 275 ? 22.525 -3.513 -16.623 1.00 94.88 275 LEU A CA 1
ATOM 2163 C C . LEU A 1 275 ? 21.626 -4.565 -15.972 1.00 94.88 275 LEU A C 1
ATOM 2165 O O . LEU A 1 275 ? 20.415 -4.581 -16.174 1.00 94.88 275 LEU A O 1
ATOM 2169 N N . LYS A 1 276 ? 22.208 -5.472 -15.185 1.00 95.31 276 LYS A N 1
ATOM 2170 C CA . LYS A 1 276 ? 21.466 -6.533 -14.492 1.00 95.31 276 LYS A CA 1
ATOM 2171 C C . LYS A 1 276 ? 21.605 -6.383 -12.987 1.00 95.31 276 LYS A C 1
ATOM 2173 O O . LYS A 1 276 ? 22.713 -6.300 -12.464 1.00 95.31 276 LYS A O 1
ATOM 2178 N N . THR A 1 277 ? 20.479 -6.452 -12.293 1.00 90.94 277 THR A N 1
ATOM 2179 C CA . THR A 1 277 ? 20.413 -6.555 -10.836 1.00 90.94 277 THR A CA 1
ATOM 2180 C C . THR A 1 277 ? 19.834 -7.907 -10.425 1.00 90.94 277 THR A C 1
ATOM 2182 O O . THR A 1 277 ? 19.496 -8.761 -11.248 1.00 90.94 277 THR A O 1
ATOM 2185 N N . SER A 1 278 ? 19.684 -8.119 -9.120 1.00 88.50 278 SER A N 1
ATOM 2186 C CA . SER A 1 278 ? 18.966 -9.282 -8.605 1.00 88.50 278 SER A CA 1
ATOM 2187 C C . SER A 1 278 ? 17.455 -9.227 -8.870 1.00 88.50 278 SER A C 1
ATOM 2189 O O . SER A 1 278 ? 16.805 -10.258 -8.701 1.00 88.50 278 SER A O 1
ATOM 2191 N N . GLN A 1 279 ? 16.888 -8.083 -9.272 1.00 88.19 279 GLN A N 1
ATOM 2192 C CA . GLN A 1 279 ? 15.437 -7.886 -9.424 1.00 88.19 279 GLN A CA 1
ATOM 2193 C C . GLN A 1 279 ? 14.997 -7.653 -10.872 1.00 88.19 279 GLN A C 1
ATOM 2195 O O . GLN A 1 279 ? 13.883 -8.035 -11.244 1.00 88.19 279 GLN A O 1
ATOM 2200 N N . PHE A 1 280 ? 15.860 -7.057 -11.693 1.00 93.69 280 PHE A N 1
ATOM 2201 C CA . PHE A 1 280 ? 15.544 -6.702 -13.071 1.00 93.69 280 PHE A CA 1
ATOM 2202 C C . PHE A 1 280 ? 16.778 -6.732 -13.978 1.00 93.69 280 PHE A C 1
ATOM 2204 O O . PHE A 1 280 ? 17.918 -6.766 -13.511 1.00 93.69 280 PHE A O 1
ATOM 2211 N N . ILE A 1 281 ? 16.528 -6.693 -15.283 1.00 96.62 281 ILE A N 1
ATOM 2212 C CA . ILE A 1 281 ? 17.518 -6.395 -16.316 1.00 96.62 281 ILE A CA 1
ATOM 2213 C C . ILE A 1 281 ? 17.038 -5.195 -17.136 1.00 96.62 281 ILE A C 1
ATOM 2215 O O . ILE A 1 281 ? 15.850 -5.087 -17.439 1.00 96.62 281 ILE A O 1
ATOM 2219 N N . GLN A 1 282 ? 17.958 -4.291 -17.443 1.00 96.44 282 GLN A N 1
ATOM 2220 C CA . GLN A 1 282 ? 17.749 -3.038 -18.159 1.00 96.44 282 GLN A CA 1
ATOM 2221 C C . GLN A 1 282 ? 18.658 -3.000 -19.380 1.00 96.44 282 GLN A C 1
ATOM 2223 O O . GLN A 1 282 ? 19.829 -3.355 -19.269 1.00 96.44 282 GLN A O 1
ATOM 2228 N N . PHE A 1 283 ? 18.138 -2.588 -20.529 1.00 97.06 283 PHE A N 1
ATOM 2229 C CA . PHE A 1 283 ? 18.902 -2.483 -21.772 1.00 97.06 283 PHE A CA 1
ATOM 2230 C C . PHE A 1 283 ? 18.193 -1.563 -22.771 1.00 97.06 283 PHE A C 1
ATOM 2232 O O . PHE A 1 283 ? 17.009 -1.263 -22.614 1.00 97.06 283 PHE A O 1
ATOM 2239 N N . GLU A 1 284 ? 18.909 -1.155 -23.815 1.00 95.94 284 GLU A N 1
ATOM 2240 C CA . GLU A 1 284 ? 18.352 -0.370 -24.918 1.00 95.94 284 GLU A CA 1
ATOM 2241 C C . GLU A 1 284 ? 17.990 -1.252 -26.125 1.00 95.94 284 GLU A C 1
ATOM 2243 O O . GLU A 1 284 ? 18.701 -2.196 -26.513 1.00 95.94 284 GLU A O 1
ATOM 2248 N N . ASP A 1 285 ? 16.863 -0.936 -26.754 1.00 91.94 285 ASP A N 1
ATOM 2249 C CA . ASP A 1 285 ? 16.436 -1.528 -28.013 1.00 91.94 285 ASP A CA 1
ATOM 2250 C C . ASP A 1 285 ? 15.794 -0.486 -28.925 1.00 91.94 285 ASP A C 1
ATOM 2252 O O . ASP A 1 285 ? 14.785 0.126 -28.585 1.00 91.94 285 ASP A O 1
ATOM 2256 N N . ASP A 1 286 ? 16.401 -0.295 -30.097 1.00 87.06 286 ASP A N 1
ATOM 2257 C CA . ASP A 1 286 ? 16.083 0.775 -31.038 1.00 87.06 286 ASP A CA 1
ATOM 2258 C C . ASP A 1 286 ? 16.197 2.171 -30.388 1.00 87.06 286 ASP A C 1
ATOM 2260 O O . ASP A 1 286 ? 17.298 2.692 -30.228 1.00 87.06 286 ASP A O 1
ATOM 2264 N N . TYR A 1 287 ? 15.070 2.776 -30.022 1.00 88.44 287 TYR A N 1
ATOM 2265 C CA . TYR A 1 287 ? 14.964 4.079 -29.350 1.00 88.44 287 TYR A CA 1
ATOM 2266 C C . TYR A 1 287 ? 14.410 3.962 -27.925 1.00 88.44 287 TYR A C 1
ATOM 2268 O O . TYR A 1 287 ? 14.225 4.978 -27.253 1.00 88.44 287 TYR A O 1
ATOM 2276 N N . ALA A 1 288 ? 14.096 2.742 -27.484 1.00 93.69 288 ALA A N 1
ATOM 2277 C CA . ALA A 1 288 ? 13.436 2.485 -26.221 1.00 93.69 288 ALA A CA 1
ATOM 2278 C C . ALA A 1 288 ? 14.412 1.925 -25.185 1.00 93.69 288 ALA A C 1
ATOM 2280 O O . ALA A 1 288 ? 15.215 1.033 -25.462 1.00 93.69 288 ALA A O 1
ATOM 2281 N N . GLU A 1 289 ? 14.282 2.405 -23.954 1.00 95.62 289 GLU A N 1
ATOM 2282 C CA . GLU A 1 289 ? 14.897 1.777 -22.790 1.00 95.62 289 GLU A CA 1
ATOM 2283 C C . GLU A 1 289 ? 13.897 0.785 -22.187 1.00 95.62 289 GLU A C 1
ATOM 2285 O O . GLU A 1 289 ? 12.745 1.125 -21.898 1.00 95.62 289 GLU A O 1
ATOM 2290 N N . ILE A 1 290 ? 14.338 -0.457 -21.997 1.00 96.69 290 ILE A N 1
ATOM 2291 C CA . ILE A 1 290 ? 13.496 -1.563 -21.547 1.00 96.69 290 ILE A CA 1
ATOM 2292 C C . ILE A 1 290 ? 13.994 -2.062 -20.197 1.00 96.69 290 ILE A C 1
ATOM 2294 O O . ILE A 1 290 ? 15.145 -2.471 -20.058 1.00 96.69 290 ILE A O 1
ATOM 2298 N N . LEU A 1 291 ? 13.089 -2.108 -19.220 1.00 96.38 291 LEU A N 1
ATOM 2299 C CA . LEU A 1 291 ? 13.270 -2.781 -17.935 1.00 96.38 291 LEU A CA 1
ATOM 2300 C C . LEU A 1 291 ? 12.395 -4.029 -17.872 1.00 96.38 291 LEU A C 1
ATOM 2302 O O . LEU A 1 291 ? 11.177 -3.939 -18.015 1.00 96.38 291 LEU A O 1
ATOM 2306 N N . ILE A 1 292 ? 12.990 -5.184 -17.579 1.00 96.38 292 ILE A N 1
ATOM 2307 C CA . ILE A 1 292 ? 12.280 -6.451 -17.364 1.00 96.38 292 ILE A CA 1
ATOM 2308 C C . ILE A 1 292 ? 12.550 -6.959 -15.951 1.00 96.38 292 ILE A C 1
ATOM 2310 O O . ILE A 1 292 ? 13.695 -7.204 -15.572 1.00 96.38 292 ILE A O 1
ATOM 2314 N N . PHE A 1 293 ? 11.482 -7.176 -15.187 1.00 95.06 293 PHE A N 1
ATOM 2315 C CA . PHE A 1 293 ? 11.533 -7.711 -13.829 1.00 95.06 293 PHE A CA 1
ATOM 2316 C C . PHE A 1 293 ? 11.388 -9.236 -13.815 1.00 95.06 293 PHE A C 1
ATOM 2318 O O . PHE A 1 293 ? 10.762 -9.830 -14.695 1.00 95.06 293 PHE A O 1
ATOM 2325 N N . LYS A 1 294 ? 11.877 -9.880 -12.746 1.00 92.88 294 LYS A N 1
ATOM 2326 C CA . LYS A 1 294 ? 11.698 -11.329 -12.513 1.00 92.88 294 LYS A CA 1
ATOM 2327 C C . LYS A 1 294 ? 10.243 -11.798 -12.576 1.00 92.88 294 LYS A C 1
ATOM 2329 O O . LYS A 1 294 ? 9.991 -12.926 -12.986 1.00 92.88 294 LYS A O 1
ATOM 2334 N N . SER A 1 295 ? 9.298 -10.941 -12.193 1.00 88.69 295 SER A N 1
ATOM 2335 C CA . SER A 1 295 ? 7.860 -11.232 -12.210 1.00 88.69 295 SER A CA 1
ATOM 2336 C C . SER A 1 295 ? 7.233 -11.223 -13.611 1.00 88.69 295 SER A C 1
ATOM 2338 O O . SER A 1 295 ? 6.049 -11.525 -13.757 1.00 88.69 295 SER A O 1
ATOM 2340 N N . GLY A 1 296 ? 8.001 -10.864 -14.645 1.00 91.19 296 GLY A N 1
ATOM 2341 C CA . GLY A 1 296 ? 7.508 -10.651 -16.005 1.00 91.19 296 GLY A CA 1
ATOM 2342 C C . GLY A 1 296 ? 6.940 -9.259 -16.242 1.00 91.19 296 GLY A C 1
ATOM 2343 O O . GLY A 1 296 ? 6.610 -8.941 -17.375 1.00 91.19 296 GLY A O 1
ATOM 2344 N N . ARG A 1 297 ? 6.846 -8.403 -15.216 1.00 93.94 297 ARG A N 1
ATOM 2345 C CA . ARG A 1 297 ? 6.553 -6.979 -15.414 1.00 93.94 297 ARG A CA 1
ATOM 2346 C C . ARG A 1 297 ? 7.621 -6.363 -16.321 1.00 93.94 297 ARG A C 1
ATOM 2348 O O . ARG A 1 297 ? 8.811 -6.608 -16.121 1.00 93.94 297 ARG A O 1
ATOM 2355 N N . MET A 1 298 ? 7.193 -5.548 -17.277 1.00 95.81 298 MET A N 1
ATOM 2356 C CA . MET A 1 298 ? 8.064 -4.807 -18.184 1.00 95.81 298 MET A CA 1
ATOM 2357 C C . MET A 1 298 ? 7.728 -3.319 -18.120 1.00 95.81 298 MET A C 1
ATOM 2359 O O . MET A 1 298 ? 6.556 -2.961 -18.075 1.00 95.81 298 MET A O 1
ATOM 2363 N N . VAL A 1 299 ? 8.741 -2.459 -18.130 1.00 95.50 299 VAL A N 1
ATOM 2364 C CA . VAL A 1 299 ? 8.593 -1.010 -18.307 1.00 95.50 299 VAL A CA 1
ATOM 2365 C C . VAL A 1 299 ? 9.345 -0.623 -19.569 1.00 95.50 299 VAL A C 1
ATOM 2367 O O . VAL A 1 299 ? 10.509 -0.984 -19.721 1.00 95.50 299 VAL A O 1
ATOM 2370 N N . VAL A 1 300 ? 8.673 0.085 -20.471 1.00 95.69 300 VAL A N 1
ATOM 2371 C CA . VAL A 1 300 ? 9.241 0.558 -21.734 1.00 95.69 300 VAL A CA 1
ATOM 2372 C C . VAL A 1 300 ? 9.223 2.082 -21.728 1.00 95.69 300 VAL A C 1
ATOM 2374 O O . VAL A 1 300 ? 8.152 2.697 -21.760 1.00 95.69 300 VAL A O 1
ATOM 2377 N N . ARG A 1 301 ? 10.400 2.705 -21.665 1.00 93.94 301 ARG A N 1
ATOM 2378 C CA . ARG A 1 301 ? 10.553 4.153 -21.843 1.00 93.94 301 ARG A CA 1
ATOM 2379 C C . ARG A 1 301 ? 10.825 4.447 -23.313 1.00 93.94 301 ARG A C 1
ATOM 2381 O O . ARG A 1 301 ? 11.662 3.791 -23.918 1.00 93.94 301 ARG A O 1
ATOM 2388 N N . GLY A 1 302 ? 10.120 5.425 -23.875 1.00 90.25 302 GLY A N 1
ATOM 2389 C CA . GLY A 1 302 ? 10.220 5.787 -25.295 1.00 90.25 302 GLY A CA 1
ATOM 2390 C C . GLY A 1 302 ? 9.105 5.226 -26.182 1.00 90.25 302 GLY A C 1
ATOM 2391 O O . GLY A 1 302 ? 8.951 5.712 -27.295 1.00 90.25 302 GLY A O 1
ATOM 2392 N N . ALA A 1 303 ? 8.285 4.290 -25.686 1.00 90.88 303 ALA A N 1
ATOM 2393 C CA . ALA A 1 303 ? 7.151 3.766 -26.448 1.00 90.88 303 ALA A CA 1
ATOM 2394 C C . ALA A 1 303 ? 6.053 4.820 -26.669 1.00 90.88 303 ALA A C 1
ATOM 2396 O O . ALA A 1 303 ? 5.560 5.447 -25.718 1.00 90.88 303 ALA A O 1
ATOM 2397 N N . GLU A 1 304 ? 5.621 4.970 -27.920 1.00 87.25 304 GLU A N 1
ATOM 2398 C CA . GLU A 1 304 ? 4.584 5.918 -28.321 1.00 87.25 304 GLU A CA 1
ATOM 2399 C C . GLU A 1 304 ? 3.209 5.467 -27.823 1.00 87.25 304 GLU A C 1
ATOM 2401 O O . GLU A 1 304 ? 2.445 6.269 -27.273 1.00 87.25 304 GLU A O 1
ATOM 2406 N N . ASP A 1 305 ? 2.895 4.174 -27.950 1.00 89.44 305 ASP A N 1
ATOM 2407 C CA . ASP A 1 305 ? 1.579 3.624 -27.636 1.00 89.44 305 ASP A CA 1
ATOM 2408 C C . ASP A 1 305 ? 1.596 2.222 -26.991 1.00 89.44 305 ASP A C 1
ATOM 2410 O O . ASP A 1 305 ? 2.620 1.552 -26.841 1.00 89.44 305 ASP A O 1
ATOM 2414 N N . GLU A 1 306 ? 0.413 1.765 -26.568 1.00 89.94 306 GLU A N 1
ATOM 2415 C CA . GLU A 1 306 ? 0.244 0.454 -25.933 1.00 89.94 306 GLU A CA 1
ATOM 2416 C C . GLU A 1 306 ? 0.580 -0.724 -26.860 1.00 89.94 306 GLU A C 1
ATOM 2418 O O . GLU A 1 306 ? 0.940 -1.806 -26.388 1.00 89.94 306 GLU A O 1
ATOM 2423 N N . LYS A 1 307 ? 0.408 -0.553 -28.175 1.00 91.38 307 LYS A N 1
ATOM 2424 C CA . LYS A 1 307 ? 0.666 -1.605 -29.163 1.00 91.38 307 LYS A CA 1
ATOM 2425 C C . LYS A 1 307 ? 2.166 -1.821 -29.297 1.00 91.38 307 LYS A C 1
ATOM 2427 O O . LYS A 1 307 ? 2.617 -2.961 -29.365 1.00 91.38 307 LYS A O 1
ATOM 2432 N N . GLU A 1 308 ? 2.931 -0.745 -29.295 1.00 92.25 308 GLU A N 1
ATOM 2433 C CA . GLU A 1 308 ? 4.382 -0.783 -29.318 1.00 92.25 308 GLU A CA 1
ATOM 2434 C C . GLU A 1 308 ? 4.948 -1.450 -28.057 1.00 92.25 308 GLU A C 1
ATOM 2436 O O . GLU A 1 308 ? 5.719 -2.406 -28.160 1.00 92.25 308 GLU A O 1
ATOM 2441 N N . ALA A 1 309 ? 4.464 -1.065 -26.870 1.00 92.44 309 ALA A N 1
ATOM 2442 C CA . ALA A 1 309 ? 4.853 -1.710 -25.614 1.00 92.44 309 ALA A CA 1
ATOM 2443 C C . ALA A 1 309 ? 4.524 -3.219 -25.600 1.00 92.44 309 ALA A C 1
ATOM 2445 O O . ALA A 1 309 ? 5.327 -4.032 -25.140 1.00 92.44 309 ALA A O 1
ATOM 2446 N N . LYS A 1 310 ? 3.379 -3.627 -26.173 1.00 91.94 310 LYS A N 1
ATOM 2447 C CA . LYS A 1 310 ? 3.037 -5.050 -26.385 1.00 91.94 310 LYS A CA 1
ATOM 2448 C C . LYS A 1 310 ? 4.018 -5.764 -27.303 1.00 91.94 310 LYS A C 1
ATOM 2450 O O . LYS A 1 310 ? 4.328 -6.927 -27.056 1.00 91.94 310 LYS A O 1
ATOM 2455 N N . ASN A 1 311 ? 4.489 -5.103 -28.356 1.00 93.00 311 ASN A N 1
ATOM 2456 C CA . ASN A 1 311 ? 5.446 -5.702 -29.282 1.00 93.00 311 ASN A CA 1
ATOM 2457 C C . ASN A 1 311 ? 6.793 -5.948 -28.597 1.00 93.00 311 ASN A C 1
ATOM 2459 O O . ASN A 1 311 ? 7.360 -7.025 -28.773 1.00 93.00 311 ASN A O 1
ATOM 2463 N N . PHE A 1 312 ? 7.276 -5.008 -27.776 1.00 94.25 312 PHE A N 1
ATOM 2464 C CA . PHE A 1 312 ? 8.465 -5.230 -26.947 1.00 94.25 312 PHE A CA 1
ATOM 2465 C C . PHE A 1 312 ? 8.257 -6.374 -25.955 1.00 94.25 312 PHE A C 1
ATOM 2467 O O . PHE A 1 312 ? 9.105 -7.263 -25.850 1.00 94.25 312 PHE A O 1
ATOM 2474 N N . PHE A 1 313 ? 7.096 -6.414 -25.296 1.00 93.81 313 PHE A N 1
ATOM 2475 C CA . PHE A 1 313 ? 6.744 -7.515 -24.406 1.00 93.81 313 PHE A CA 1
ATOM 2476 C C . PHE A 1 313 ? 6.800 -8.867 -25.126 1.00 93.81 313 PHE A C 1
ATOM 2478 O O . PHE A 1 313 ? 7.485 -9.780 -24.670 1.00 93.81 313 PHE A O 1
ATOM 2485 N N . ALA A 1 314 ? 6.145 -8.989 -26.281 1.00 92.62 314 ALA A N 1
ATOM 2486 C CA . ALA A 1 314 ? 6.141 -10.213 -27.075 1.00 92.62 314 ALA A CA 1
ATOM 2487 C C . ALA A 1 314 ? 7.542 -10.586 -27.590 1.00 92.62 314 ALA A C 1
ATOM 2489 O O . ALA A 1 314 ? 7.900 -11.756 -27.575 1.00 92.62 314 ALA A O 1
ATOM 2490 N N . ARG A 1 315 ? 8.365 -9.609 -27.990 1.00 92.75 315 ARG A N 1
ATOM 2491 C CA . ARG A 1 315 ? 9.735 -9.834 -28.487 1.00 92.75 315 ARG A CA 1
ATOM 2492 C C . ARG A 1 315 ? 10.630 -10.511 -27.444 1.00 92.75 315 ARG A C 1
ATOM 2494 O O . ARG A 1 315 ? 11.415 -11.397 -27.783 1.00 92.75 315 ARG A O 1
ATOM 2501 N N . TYR A 1 316 ? 10.533 -10.084 -26.186 1.00 93.12 316 TYR A N 1
ATOM 2502 C CA . TYR A 1 316 ? 11.458 -10.520 -25.136 1.00 93.12 316 TYR A CA 1
ATOM 2503 C C . TYR A 1 316 ? 10.888 -11.590 -24.208 1.00 93.12 316 TYR A C 1
ATOM 2505 O O . TYR A 1 316 ? 11.624 -12.491 -23.791 1.00 93.12 316 TYR A O 1
ATOM 2513 N N . LEU A 1 317 ? 9.593 -11.501 -23.908 1.00 91.31 317 LEU A N 1
ATOM 2514 C CA . LEU A 1 317 ? 8.884 -12.354 -22.954 1.00 91.31 317 LEU A CA 1
ATOM 2515 C C . LEU A 1 317 ? 7.766 -13.186 -23.596 1.00 91.31 317 LEU A C 1
ATOM 2517 O O . LEU A 1 317 ? 7.231 -14.076 -22.937 1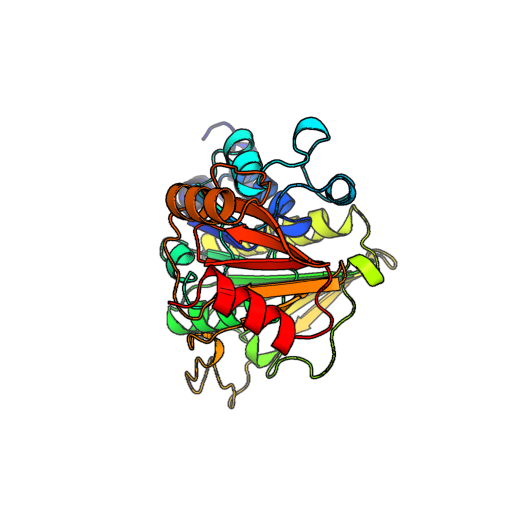.00 91.31 317 LEU A O 1
ATOM 2521 N N . GLY A 1 318 ? 7.418 -12.923 -24.859 1.00 76.50 318 GLY A N 1
ATOM 2522 C CA . GLY A 1 318 ? 6.566 -13.804 -25.649 1.00 76.50 318 GLY A CA 1
ATOM 2523 C C . GLY A 1 318 ? 7.367 -15.020 -26.097 1.00 76.50 318 GLY A C 1
ATOM 2524 O O . GLY A 1 318 ? 8.347 -14.888 -26.829 1.00 76.50 318 GLY A O 1
ATOM 2525 N N . GLY A 1 319 ? 6.982 -16.191 -25.594 1.00 54.62 319 GLY A N 1
ATOM 2526 C CA . GLY A 1 319 ? 7.366 -17.472 -26.186 1.00 54.62 319 GLY A CA 1
ATOM 2527 C C . GLY A 1 319 ? 6.581 -17.746 -27.459 1.00 54.62 319 GLY A C 1
ATOM 2528 O O . GLY A 1 319 ? 5.429 -17.261 -27.548 1.00 54.62 319 GLY A O 1
#

Radius of gyration: 20.39 Å; chains: 1; bounding box: 53×43×61 Å

pLDDT: mean 94.06, std 6.91, range [54.62, 98.94]

Foldseek 3Di:
DVLCVVCCVPQNPVLLVLQLAAEEEEEALALQSQLLLVVSLSSRHNAYEYEEQDADDPVRVLRHPDDPVRGRPQSQVVSCVVRVHRYDNDHQALQCVCSCVRHQEYEYPDQDPLSLLLVQLVCLLVQHKYWDWDFEAQKIKIFTDGQPAAATVCLVVVDDDPDDDDGCVRRPYHNVRSNVRSNVRVVVVSCVSSVHDDANWMWMAGRVVRDIDTHRRHHDCPRCPRNVVNSVRSQQAWDWDQDPLRKIKTAHSHFAQDDVVVLVVVCVVVVWDWDDDPFWIWTDDDHWIWIAGRRLMIIIHPDPDPVSVVVVSCVRVND